Protein AF-A0A6H5K6W5-F1 (afdb_monomer)

Solvent-accessible surface area (backbone atoms only — not comparable to full-atom values): 11072 Å² total; per-residue (Å²): 134,82,78,85,84,71,73,79,64,89,80,67,89,53,62,67,44,85,48,69,40,73,42,79,58,90,39,75,67,52,50,52,50,40,53,73,70,59,48,42,51,68,95,33,73,95,45,59,84,65,38,37,30,38,80,44,93,84,31,59,6,28,40,88,37,62,52,70,52,78,45,82,46,57,36,69,68,55,35,56,74,72,68,54,89,82,88,78,80,87,59,50,65,50,84,68,76,60,91,68,51,100,86,51,78,42,94,65,14,57,38,59,25,51,14,52,48,40,13,28,59,64,40,72,52,55,44,77,75,46,54,87,47,84,60,53,59,73,50,50,7,29,67,61,59,31,50,25,52,53,43,12,49,28,69,60,38,34,64,71,40,52,57,71,36,70,79,61,53,48,62,62,46,49,76,63,42,44,47,92,66,61,78,66,74,108

Radius of gyration: 18.36 Å; Cα contacts (8 Å, |Δi|>4): 276; chains: 1; bounding box: 42×36×53 Å

Structure (mmCIF, N/CA/C/O backbone):
data_AF-A0A6H5K6W5-F1
#
_entry.id   AF-A0A6H5K6W5-F1
#
loop_
_atom_site.group_PDB
_atom_site.id
_atom_site.type_symbol
_atom_site.label_atom_id
_atom_site.label_alt_id
_atom_site.label_comp_id
_atom_site.label_asym_id
_atom_site.label_entity_id
_atom_site.label_seq_id
_atom_site.pdbx_PDB_ins_code
_atom_site.Cartn_x
_atom_site.Cartn_y
_atom_site.Cartn_z
_atom_site.occupancy
_atom_site.B_iso_or_equiv
_atom_site.auth_seq_id
_atom_site.auth_comp_id
_atom_site.auth_asym_id
_atom_site.auth_atom_id
_atom_site.pdbx_PDB_model_num
ATOM 1 N N . MET A 1 1 ? -15.433 6.204 28.223 1.00 28.16 1 MET A N 1
ATOM 2 C CA . MET A 1 1 ? -14.722 7.341 28.848 1.00 28.16 1 MET A CA 1
ATOM 3 C C . MET A 1 1 ? -13.707 7.801 27.811 1.00 28.16 1 MET A C 1
ATOM 5 O O . MET A 1 1 ? -12.618 7.253 27.755 1.00 28.16 1 MET A O 1
ATOM 9 N N . TRP A 1 2 ? -14.147 8.671 26.895 1.00 33.31 2 TRP A N 1
ATOM 10 C CA . TRP A 1 2 ? -13.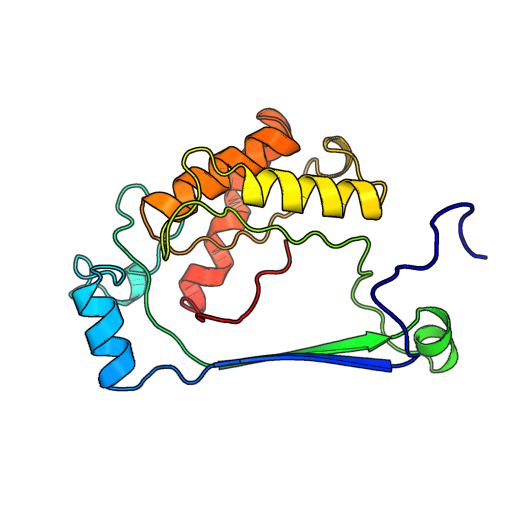335 9.233 25.811 1.00 33.31 2 TRP A CA 1
ATOM 11 C C . TRP A 1 2 ? -12.053 9.852 26.383 1.00 33.31 2 TRP A C 1
ATOM 13 O O . TRP A 1 2 ? -12.122 10.656 27.316 1.00 33.31 2 TRP A O 1
ATOM 23 N N . MET A 1 3 ? -10.888 9.483 25.854 1.00 39.28 3 MET A N 1
ATOM 24 C CA . MET A 1 3 ? -9.632 10.121 26.236 1.00 39.28 3 MET A CA 1
ATOM 25 C C . MET A 1 3 ? -9.558 11.530 25.631 1.00 39.28 3 MET A C 1
ATOM 27 O O . MET A 1 3 ? -9.325 11.717 24.444 1.00 39.28 3 MET A O 1
ATOM 31 N N . ASN A 1 4 ? -9.803 12.514 26.495 1.00 34.62 4 ASN A N 1
ATOM 32 C CA . ASN A 1 4 ? -9.316 13.895 26.488 1.00 34.62 4 ASN A CA 1
ATOM 33 C C . ASN A 1 4 ? -8.518 14.356 25.245 1.00 34.62 4 ASN A C 1
ATOM 35 O O . ASN A 1 4 ? -7.300 14.199 25.193 1.00 34.62 4 ASN A O 1
ATOM 39 N N . GLY A 1 5 ? -9.181 15.083 24.338 1.00 36.03 5 GLY A N 1
ATOM 40 C CA . GLY A 1 5 ? -8.525 16.137 23.550 1.00 36.03 5 GLY A CA 1
ATOM 41 C C . GLY A 1 5 ? -8.253 15.865 22.070 1.00 36.03 5 GLY A C 1
ATOM 42 O O . GLY A 1 5 ? -7.749 16.766 21.402 1.00 36.03 5 GLY A O 1
ATOM 43 N N . VAL A 1 6 ? -8.613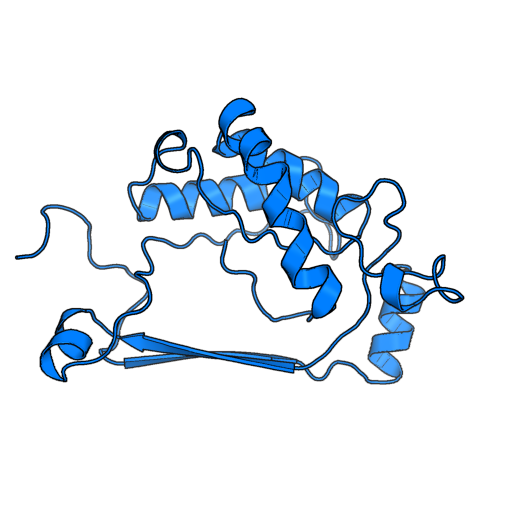 14.699 21.530 1.00 43.72 6 VAL A N 1
ATOM 44 C CA . VAL A 1 6 ? -8.578 14.476 20.075 1.00 43.72 6 VAL A CA 1
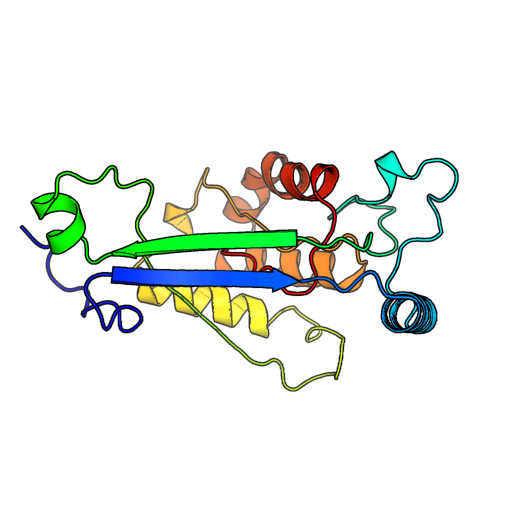ATOM 45 C C . VAL A 1 6 ? -9.906 14.970 19.476 1.00 43.72 6 VAL A C 1
ATOM 47 O O . VAL A 1 6 ? -10.964 14.501 19.903 1.00 43.72 6 VAL A O 1
ATOM 50 N N . PRO A 1 7 ? -9.908 15.960 18.557 1.00 45.41 7 PRO A N 1
ATOM 51 C CA . PRO A 1 7 ? -11.136 16.390 17.889 1.00 45.41 7 PRO A CA 1
ATOM 52 C C . PRO A 1 7 ? -11.772 15.200 17.151 1.00 45.41 7 PRO A C 1
ATOM 54 O O . PRO A 1 7 ? -11.035 14.312 16.719 1.00 45.41 7 PRO A O 1
ATOM 57 N N . PRO A 1 8 ? -13.111 15.163 16.986 1.00 52.84 8 PRO A N 1
ATOM 58 C CA . PRO A 1 8 ? -13.779 14.072 16.281 1.00 52.84 8 PRO A CA 1
ATOM 59 C C . PRO A 1 8 ? -13.088 13.833 14.940 1.00 52.84 8 PRO A C 1
ATOM 61 O O . PRO A 1 8 ? -12.847 14.791 14.199 1.00 52.84 8 PRO A O 1
ATOM 64 N N . CYS A 1 9 ? -12.728 12.575 14.662 1.00 51.44 9 CYS A N 1
ATOM 65 C CA . CYS A 1 9 ? -12.056 12.209 13.423 1.00 51.44 9 CYS A CA 1
ATOM 66 C C . CYS A 1 9 ? -12.917 12.711 12.251 1.00 51.44 9 CYS A C 1
ATOM 68 O O . CYS A 1 9 ? -14.023 12.201 12.058 1.00 51.44 9 CYS A O 1
ATOM 70 N N . PRO A 1 10 ? -12.461 13.708 11.465 1.00 56.91 10 PRO A N 1
ATOM 71 C CA . PRO A 1 10 ? -13.305 14.392 10.479 1.00 56.91 10 PRO A CA 1
ATOM 72 C C . PRO A 1 10 ? -13.723 13.490 9.305 1.00 56.91 10 PRO A C 1
ATOM 74 O O . PRO A 1 10 ? -14.446 13.929 8.417 1.00 56.91 10 PRO A O 1
ATOM 77 N N . ILE A 1 11 ? -13.251 12.242 9.295 1.00 61.41 11 ILE A N 1
ATOM 78 C CA . ILE A 1 11 ? -13.491 11.223 8.274 1.00 61.41 11 ILE A CA 1
ATOM 79 C C . ILE A 1 11 ? -14.849 10.540 8.466 1.00 61.41 11 ILE A C 1
ATOM 81 O O . ILE A 1 11 ? -15.476 10.158 7.482 1.00 61.41 11 ILE A O 1
ATOM 85 N N . ILE A 1 12 ? -15.309 10.366 9.710 1.00 66.38 12 ILE A N 1
ATOM 86 C CA . ILE A 1 12 ? -16.520 9.594 10.009 1.00 66.38 12 ILE A CA 1
ATOM 87 C C . ILE A 1 12 ? -17.668 10.557 10.312 1.00 66.38 12 ILE A C 1
ATOM 89 O O . ILE A 1 12 ? -17.742 11.136 11.391 1.00 66.38 12 ILE A O 1
ATOM 93 N N . GLN A 1 13 ? -18.565 10.732 9.340 1.00 76.62 13 GLN A N 1
ATOM 94 C CA . GLN A 1 13 ? -19.763 11.580 9.463 1.00 76.62 13 GLN A CA 1
ATOM 95 C C . GLN A 1 13 ? -21.065 10.768 9.577 1.00 76.62 13 GLN A C 1
ATOM 97 O O . GLN A 1 13 ? -22.156 11.326 9.483 1.00 76.62 13 GLN A O 1
ATOM 102 N N . ALA A 1 14 ? -20.955 9.452 9.755 1.00 86.75 14 ALA A N 1
ATOM 103 C CA . ALA A 1 14 ? -22.074 8.529 9.902 1.00 86.75 14 ALA A CA 1
ATOM 104 C C . ALA A 1 14 ? -21.705 7.407 10.880 1.00 86.75 14 ALA A C 1
ATOM 106 O O . ALA A 1 14 ? -20.533 7.059 10.999 1.00 86.75 14 ALA A O 1
ATOM 107 N N . ASP A 1 15 ? -22.703 6.809 11.534 1.00 88.38 15 ASP A N 1
ATOM 108 C CA . ASP A 1 15 ? -22.485 5.713 12.491 1.00 88.38 15 ASP A CA 1
ATOM 109 C C . ASP A 1 15 ? -21.920 4.449 11.839 1.00 88.38 15 ASP A C 1
ATOM 111 O O . ASP A 1 15 ? -21.176 3.703 12.471 1.00 88.38 15 ASP A O 1
ATOM 115 N N . VAL A 1 16 ? -22.255 4.227 10.565 1.00 92.44 16 VAL A N 1
ATOM 116 C CA . VAL A 1 16 ? -21.788 3.097 9.760 1.00 92.44 16 VAL A CA 1
ATOM 117 C C . VAL A 1 16 ? -21.465 3.583 8.352 1.00 92.44 16 VAL A C 1
ATOM 119 O O . VAL A 1 16 ? -22.266 4.277 7.723 1.00 92.44 16 VAL A O 1
ATOM 122 N N . MET A 1 17 ? -20.310 3.182 7.829 1.00 91.56 17 MET A N 1
ATOM 123 C CA . MET A 1 17 ? -19.865 3.475 6.470 1.00 91.56 17 MET A CA 1
ATOM 124 C C . MET A 1 17 ? -19.297 2.222 5.807 1.00 91.56 17 MET A C 1
ATOM 126 O O . MET A 1 17 ? -18.578 1.436 6.423 1.00 91.56 17 MET A O 1
ATOM 130 N N . ILE A 1 18 ? -19.586 2.066 4.516 1.00 93.19 18 ILE A N 1
ATOM 131 C CA . ILE A 1 18 ? -18.959 1.056 3.664 1.00 93.19 18 ILE A CA 1
ATOM 132 C C . ILE A 1 18 ? -17.826 1.751 2.910 1.00 93.19 18 ILE A C 1
ATOM 134 O O . ILE A 1 18 ? -18.086 2.621 2.082 1.00 93.19 18 ILE A O 1
ATOM 138 N N . ALA A 1 19 ? -16.581 1.378 3.200 1.00 91.06 19 ALA A N 1
ATOM 139 C CA . ALA A 1 19 ? -15.394 1.963 2.584 1.00 91.06 19 ALA A CA 1
ATOM 140 C C . ALA A 1 19 ? -14.607 0.884 1.841 1.00 91.06 19 ALA A C 1
ATOM 142 O O . ALA A 1 19 ? -14.275 -0.155 2.405 1.00 91.06 19 ALA A O 1
ATOM 143 N N . GLY A 1 20 ? -14.301 1.100 0.567 1.00 90.62 20 GLY A N 1
ATOM 144 C CA . GLY A 1 20 ? -13.602 0.097 -0.220 1.00 90.62 20 GLY A CA 1
ATOM 145 C C . GLY A 1 20 ? -13.378 0.509 -1.662 1.00 90.62 20 GLY A C 1
ATOM 146 O O . GLY A 1 20 ? -13.763 1.595 -2.083 1.00 90.62 20 GLY A O 1
ATOM 147 N N . GLY A 1 21 ? -12.772 -0.400 -2.416 1.00 89.12 21 GLY A N 1
ATOM 148 C CA . GLY A 1 21 ? -12.487 -0.219 -3.831 1.00 89.12 21 GLY A CA 1
ATOM 149 C C . GLY A 1 21 ? -12.489 -1.550 -4.571 1.00 89.12 21 GLY A C 1
ATOM 150 O O . GLY A 1 21 ? -12.246 -2.615 -3.993 1.00 89.12 21 GLY A O 1
ATOM 151 N N . SER A 1 22 ? -12.763 -1.485 -5.868 1.00 91.62 22 SER A N 1
ATOM 152 C CA . SER A 1 22 ? -12.699 -2.618 -6.785 1.00 91.62 22 SER A CA 1
ATOM 153 C C . SER A 1 22 ? -12.016 -2.200 -8.071 1.00 91.62 22 SER A C 1
ATOM 155 O O . SER A 1 22 ? -12.259 -1.103 -8.563 1.00 91.62 22 SER A O 1
ATOM 157 N N . GLU A 1 23 ? -11.222 -3.099 -8.633 1.00 87.56 23 GLU A N 1
ATOM 158 C CA . GLU A 1 23 ? -10.570 -2.908 -9.918 1.00 87.56 23 GLU A CA 1
ATOM 159 C C . GLU A 1 23 ? -10.688 -4.177 -10.766 1.00 87.56 23 GLU A C 1
ATOM 161 O O . GLU A 1 23 ? -10.526 -5.280 -10.244 1.00 87.56 23 GLU A O 1
ATOM 166 N N . ALA A 1 24 ? -10.937 -4.000 -12.064 1.00 90.50 24 ALA A N 1
ATOM 167 C CA . ALA A 1 24 ? -11.046 -5.049 -13.081 1.00 90.50 24 ALA A CA 1
ATOM 168 C C . ALA A 1 24 ? -10.273 -4.629 -14.346 1.00 90.50 24 ALA A C 1
ATOM 170 O O . ALA A 1 24 ? -10.778 -4.640 -15.470 1.00 90.50 24 ALA A O 1
ATOM 171 N N . ALA A 1 25 ? -9.029 -4.191 -14.142 1.00 85.81 25 ALA A N 1
ATOM 172 C CA . ALA A 1 25 ? -8.186 -3.583 -15.169 1.00 85.81 25 ALA A CA 1
ATOM 173 C C . ALA A 1 25 ? -7.546 -4.586 -16.146 1.00 85.81 25 ALA A C 1
ATOM 175 O O . ALA A 1 25 ? -6.783 -4.172 -17.020 1.00 85.81 25 ALA A O 1
ATOM 176 N N . MET A 1 26 ? -7.839 -5.887 -16.039 1.00 89.06 26 MET A N 1
ATOM 177 C CA . MET A 1 26 ? -7.312 -6.937 -16.922 1.00 89.06 26 MET A CA 1
ATOM 178 C C . MET A 1 26 ? -7.992 -6.927 -18.301 1.00 89.06 26 MET A C 1
ATOM 180 O O . MET A 1 26 ? -8.539 -7.923 -18.770 1.00 89.06 26 MET A O 1
ATOM 184 N N . THR A 1 27 ? -7.951 -5.783 -18.982 1.00 94.56 27 THR A N 1
ATOM 185 C CA . THR A 1 27 ? -8.429 -5.629 -20.359 1.00 94.56 27 THR A CA 1
ATOM 186 C C . THR A 1 27 ? -7.246 -5.524 -21.323 1.00 94.56 27 THR A C 1
ATOM 188 O O . THR A 1 27 ? -6.190 -5.008 -20.940 1.00 94.56 27 THR A O 1
ATOM 191 N N . PRO A 1 28 ? -7.397 -5.940 -22.598 1.00 95.38 28 PRO A N 1
ATOM 192 C CA . PRO A 1 28 ? -6.329 -5.803 -23.588 1.00 95.38 28 PRO A CA 1
ATOM 193 C C . PRO A 1 28 ? -5.814 -4.365 -23.729 1.00 95.38 28 PRO A C 1
ATOM 195 O O . PRO A 1 28 ? -4.613 -4.155 -23.878 1.00 95.38 28 PRO A O 1
ATOM 198 N N . LEU A 1 29 ? -6.708 -3.374 -23.636 1.00 95.06 29 LEU A N 1
ATOM 199 C CA . LEU A 1 29 ? -6.356 -1.959 -23.735 1.00 95.06 29 LEU A CA 1
ATOM 200 C C . LEU A 1 29 ? -5.487 -1.505 -22.556 1.00 95.06 29 LEU A C 1
ATOM 202 O O . LEU A 1 29 ? -4.426 -0.920 -22.768 1.00 95.06 29 LEU A O 1
ATOM 206 N N . CYS A 1 30 ? -5.917 -1.788 -21.324 1.00 92.94 30 CYS A N 1
ATOM 207 C CA . CYS A 1 30 ? -5.160 -1.432 -20.126 1.00 92.94 30 CYS A CA 1
ATOM 208 C C . CYS A 1 30 ? -3.798 -2.130 -20.124 1.00 92.94 30 CYS A C 1
ATOM 210 O O . CYS A 1 30 ? -2.771 -1.470 -19.969 1.00 92.94 30 CYS A O 1
ATOM 212 N N . PHE A 1 31 ? -3.775 -3.439 -20.384 1.00 92.62 31 PHE A N 1
ATOM 213 C CA . PHE A 1 31 ? -2.542 -4.219 -20.452 1.00 92.62 31 PHE A CA 1
ATOM 214 C C . PHE A 1 31 ? -1.561 -3.648 -21.487 1.00 92.62 31 PHE A C 1
ATOM 216 O O . PHE A 1 31 ? -0.405 -3.376 -21.159 1.00 92.62 31 PHE A O 1
ATOM 223 N N . ALA A 1 32 ? -2.030 -3.368 -22.709 1.00 94.06 32 ALA A N 1
ATOM 224 C CA . ALA A 1 32 ? -1.212 -2.756 -23.755 1.00 94.06 32 ALA A CA 1
ATOM 225 C C . ALA A 1 32 ? -0.707 -1.354 -23.369 1.00 94.06 32 ALA A C 1
ATOM 227 O O . ALA A 1 32 ? 0.446 -1.014 -23.651 1.00 94.06 32 ALA A O 1
ATOM 228 N N . GLY A 1 33 ? -1.532 -0.552 -22.690 1.00 93.38 33 GLY A N 1
ATOM 229 C CA . GLY A 1 33 ? -1.148 0.764 -22.179 1.00 93.38 33 GLY A CA 1
ATOM 230 C C . GLY A 1 33 ? -0.005 0.682 -21.166 1.00 93.38 33 GLY A C 1
ATOM 231 O O . GLY A 1 33 ? 1.017 1.352 -21.325 1.00 93.38 33 GLY A O 1
ATOM 232 N N . PHE A 1 34 ? -0.119 -0.196 -20.167 1.00 91.62 34 PHE A N 1
ATOM 233 C CA . PHE A 1 34 ? 0.927 -0.382 -19.158 1.00 91.62 34 PHE A CA 1
ATOM 234 C C . PHE A 1 34 ? 2.206 -1.025 -19.724 1.00 91.62 34 PHE A C 1
ATOM 236 O O . PHE A 1 34 ? 3.305 -0.628 -19.323 1.00 91.62 34 PHE A O 1
ATOM 243 N N . CYS A 1 35 ? 2.095 -1.935 -20.703 1.00 91.06 35 CYS A N 1
ATOM 244 C CA . CYS A 1 35 ? 3.237 -2.403 -21.503 1.00 91.06 35 CYS A CA 1
ATOM 245 C C . CYS 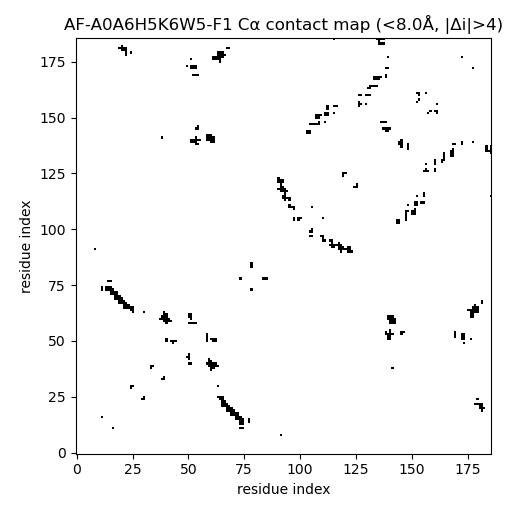A 1 35 ? 3.944 -1.236 -22.205 1.00 91.06 35 CYS A C 1
ATOM 247 O O . CYS A 1 35 ? 5.165 -1.111 -22.125 1.00 91.06 35 CYS A O 1
ATOM 249 N N . SER A 1 36 ? 3.180 -0.372 -22.880 1.00 92.19 36 SER A N 1
ATOM 250 C CA . SER A 1 36 ? 3.715 0.742 -23.674 1.00 92.19 36 SER A CA 1
ATOM 251 C C . SER A 1 36 ? 4.422 1.781 -22.803 1.00 92.19 36 SER A C 1
ATOM 253 O O . SER A 1 36 ? 5.464 2.308 -23.187 1.00 92.19 36 SER A O 1
ATOM 255 N N . MET A 1 37 ? 3.910 2.014 -21.591 1.00 89.00 37 MET A N 1
ATOM 256 C CA . MET A 1 37 ? 4.553 2.857 -20.578 1.00 89.00 37 MET A CA 1
ATOM 257 C C . MET A 1 37 ? 5.765 2.196 -19.904 1.00 89.00 37 MET A C 1
ATOM 259 O O . MET A 1 37 ? 6.442 2.845 -19.110 1.00 89.00 37 MET A O 1
ATOM 263 N N . ARG A 1 38 ? 6.051 0.920 -20.207 1.00 90.38 38 ARG A N 1
ATOM 264 C CA . ARG A 1 38 ? 7.121 0.115 -19.592 1.00 90.38 38 ARG A CA 1
ATOM 265 C C . ARG A 1 38 ? 7.003 0.017 -18.068 1.00 90.38 38 ARG A C 1
ATOM 267 O O . ARG A 1 38 ? 8.006 0.003 -17.361 1.00 90.38 38 ARG A O 1
ATOM 274 N N . ALA A 1 39 ? 5.771 -0.036 -17.567 1.00 90.19 39 ALA A N 1
ATOM 275 C CA . ALA A 1 39 ? 5.502 -0.121 -16.134 1.00 90.19 39 ALA A CA 1
ATOM 276 C C . ALA A 1 39 ? 5.449 -1.575 -15.624 1.00 90.19 39 ALA A C 1
ATOM 278 O O . ALA A 1 39 ? 5.647 -1.819 -14.433 1.00 90.19 39 ALA A O 1
ATOM 279 N N . MET A 1 40 ? 5.205 -2.536 -16.522 1.00 91.88 40 MET A N 1
ATOM 280 C CA . MET A 1 40 ? 5.118 -3.956 -16.181 1.00 91.88 40 MET A CA 1
ATOM 281 C C . MET A 1 40 ? 6.471 -4.657 -16.254 1.00 91.88 40 MET A C 1
ATOM 283 O O . MET A 1 40 ? 7.299 -4.357 -17.115 1.00 91.88 40 MET A O 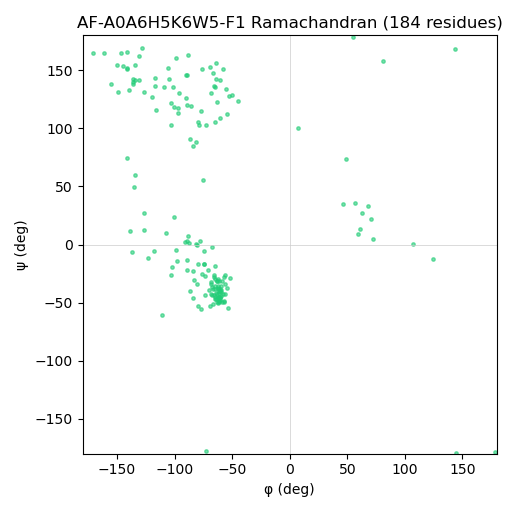1
ATOM 287 N N . VAL A 1 41 ? 6.672 -5.625 -15.364 1.00 93.56 41 VAL A N 1
ATOM 288 C CA . VAL A 1 41 ? 7.868 -6.472 -15.359 1.00 93.56 41 VAL A CA 1
ATOM 289 C C . VAL A 1 41 ? 7.890 -7.399 -16.575 1.00 93.56 41 VAL A C 1
ATOM 291 O O . VAL A 1 41 ? 6.923 -8.100 -16.852 1.00 93.56 41 VAL A O 1
ATOM 294 N N . THR A 1 42 ? 9.018 -7.429 -17.288 1.00 92.69 42 THR A N 1
ATOM 295 C CA . THR A 1 42 ? 9.239 -8.338 -18.432 1.00 92.69 42 THR A CA 1
ATOM 296 C C . THR A 1 42 ? 10.470 -9.226 -18.268 1.00 92.69 42 THR A C 1
ATOM 298 O O . THR A 1 42 ? 10.660 -10.171 -19.025 1.00 92.69 42 THR A O 1
ATOM 301 N N . SER A 1 43 ? 11.330 -8.942 -17.287 1.00 92.75 43 SER A N 1
ATOM 302 C CA . SER A 1 43 ? 12.585 -9.670 -17.058 1.00 92.75 43 SER A CA 1
ATOM 303 C C . SER A 1 43 ? 12.417 -10.987 -16.288 1.00 92.75 43 SER A C 1
ATOM 305 O O . SER A 1 43 ? 13.409 -11.650 -16.016 1.00 92.75 43 SER A O 1
ATOM 307 N N . PHE A 1 44 ? 11.186 -11.349 -15.910 1.00 92.94 44 PHE A N 1
ATOM 308 C CA . PHE A 1 44 ? 10.851 -12.552 -15.133 1.00 92.94 44 PHE A CA 1
ATOM 309 C C . PHE A 1 44 ? 9.778 -13.409 -15.822 1.00 92.94 44 PHE A C 1
ATOM 311 O O . PHE A 1 44 ? 9.038 -14.124 -15.158 1.00 92.94 44 PHE A O 1
ATOM 318 N N . ASN A 1 45 ? 9.675 -13.346 -17.152 1.00 91.12 45 ASN A N 1
ATOM 319 C CA . ASN A 1 45 ? 8.666 -14.112 -17.895 1.00 91.12 45 ASN A CA 1
ATOM 320 C C . ASN A 1 45 ? 8.843 -15.633 -17.754 1.00 91.12 45 ASN A C 1
ATOM 322 O O . ASN A 1 45 ? 7.849 -16.351 -17.741 1.00 91.12 45 ASN A O 1
ATOM 326 N N . ASP A 1 46 ? 10.084 -16.105 -17.601 1.00 94.69 46 ASP A N 1
ATOM 327 C CA . ASP A 1 46 ? 10.393 -17.529 -17.400 1.00 94.69 46 ASP A CA 1
ATOM 328 C C . ASP A 1 46 ? 10.163 -17.992 -15.947 1.00 94.69 46 ASP A C 1
ATOM 330 O O . ASP A 1 46 ? 10.058 -19.184 -15.678 1.00 94.69 46 ASP A O 1
ATOM 334 N N . ASP A 1 47 ? 10.060 -17.049 -15.005 1.00 93.06 47 ASP A N 1
ATOM 335 C CA . ASP A 1 47 ? 9.873 -17.275 -13.567 1.00 93.06 47 ASP A CA 1
ATOM 336 C C . ASP A 1 47 ? 8.763 -16.339 -13.017 1.00 93.06 47 ASP A C 1
ATOM 338 O O . ASP A 1 47 ? 9.017 -15.512 -12.128 1.00 93.06 47 ASP A O 1
ATOM 342 N N . PRO A 1 48 ? 7.515 -16.415 -13.524 1.00 89.94 48 PRO A N 1
ATOM 343 C CA . PRO A 1 48 ? 6.482 -15.409 -13.255 1.00 89.94 48 PRO A CA 1
ATOM 344 C C . PRO A 1 48 ? 6.113 -15.296 -11.767 1.00 89.94 48 PRO A C 1
ATOM 346 O O . PRO A 1 48 ? 5.806 -14.209 -11.281 1.00 89.94 48 PRO A O 1
ATOM 349 N N . GLU A 1 49 ? 6.227 -16.385 -11.002 1.00 89.75 49 GLU A N 1
ATOM 350 C CA . GLU A 1 49 ? 5.990 -16.398 -9.549 1.00 89.75 49 GLU A CA 1
ATOM 351 C C . GLU A 1 49 ? 6.993 -15.540 -8.756 1.00 89.75 49 GLU A C 1
ATOM 353 O O . GLU A 1 49 ? 6.734 -15.166 -7.611 1.00 89.75 49 GLU A O 1
ATOM 358 N N . LYS A 1 50 ? 8.144 -15.203 -9.352 1.00 90.62 50 LYS A N 1
ATOM 359 C CA . LYS A 1 50 ? 9.183 -14.356 -8.744 1.00 90.62 50 LYS A CA 1
ATOM 360 C C . LYS A 1 50 ? 9.106 -12.898 -9.210 1.00 90.62 50 LYS A C 1
ATOM 362 O O . LYS A 1 50 ? 9.874 -12.071 -8.720 1.00 90.62 50 LYS A O 1
ATOM 367 N N . ALA A 1 51 ? 8.210 -12.581 -10.146 1.00 91.25 51 ALA A N 1
ATOM 368 C CA . ALA A 1 51 ? 8.195 -11.306 -10.854 1.00 91.25 51 ALA A CA 1
ATOM 369 C C . ALA A 1 51 ? 7.779 -10.120 -9.962 1.00 91.25 51 ALA A C 1
ATOM 371 O O . ALA A 1 51 ? 8.387 -9.052 -10.032 1.00 91.25 51 ALA A O 1
ATOM 372 N N . SER A 1 52 ? 6.794 -10.312 -9.075 1.00 92.31 52 SER A N 1
ATOM 373 C CA . SER A 1 52 ? 6.411 -9.308 -8.072 1.00 92.31 52 SER A CA 1
ATOM 374 C C . SER A 1 52 ? 7.397 -9.349 -6.907 1.00 92.31 52 SER A C 1
ATOM 376 O O . SER A 1 52 ? 7.353 -10.244 -6.061 1.00 92.31 52 SER A O 1
ATOM 378 N N . ARG A 1 53 ? 8.321 -8.386 -6.855 1.00 91.44 53 ARG A N 1
ATOM 379 C CA . ARG A 1 53 ? 9.400 -8.334 -5.859 1.00 91.44 53 ARG A CA 1
ATOM 380 C C . ARG A 1 53 ? 9.693 -6.909 -5.364 1.00 91.44 53 ARG A C 1
ATOM 382 O O . ARG A 1 53 ? 10.737 -6.337 -5.682 1.00 91.44 53 ARG A O 1
ATOM 389 N N . PRO A 1 54 ? 8.816 -6.339 -4.520 1.00 90.62 54 PRO A N 1
ATOM 390 C CA . PRO A 1 54 ? 9.001 -4.986 -4.011 1.00 90.62 54 PRO A CA 1
ATOM 391 C C . PRO A 1 54 ? 10.296 -4.842 -3.211 1.00 90.62 54 PRO A C 1
ATOM 393 O O . PRO A 1 54 ? 10.677 -5.739 -2.452 1.00 90.62 54 PRO A O 1
ATOM 396 N N . PHE A 1 55 ? 10.962 -3.700 -3.369 1.00 89.25 55 PHE A N 1
ATOM 397 C CA . PHE A 1 55 ? 12.230 -3.326 -2.730 1.00 89.25 55 PHE A CA 1
ATOM 398 C C . PHE A 1 55 ? 13.412 -4.260 -3.025 1.00 89.25 55 PHE A C 1
ATOM 400 O O . PHE A 1 55 ? 14.474 -4.123 -2.415 1.00 89.25 55 PHE A O 1
ATOM 407 N N . ASP A 1 56 ? 13.256 -5.204 -3.950 1.00 91.19 56 ASP A N 1
ATOM 408 C CA . ASP A 1 56 ? 14.331 -6.085 -4.380 1.00 91.19 56 ASP A CA 1
ATOM 409 C C . ASP A 1 56 ? 15.301 -5.349 -5.315 1.00 91.19 56 ASP A C 1
ATOM 411 O O . ASP A 1 56 ? 14.909 -4.411 -6.016 1.00 91.19 56 ASP A O 1
ATOM 415 N N . LYS A 1 57 ? 16.574 -5.755 -5.326 1.00 90.31 57 LYS A N 1
ATOM 416 C CA . LYS A 1 57 ? 17.601 -5.159 -6.186 1.00 90.31 57 LYS A CA 1
ATOM 417 C C . LYS A 1 57 ? 17.234 -5.294 -7.663 1.00 90.31 57 LYS A C 1
ATOM 419 O O . LYS A 1 57 ? 17.434 -4.333 -8.400 1.00 90.31 57 LYS A O 1
ATOM 424 N N . ASP A 1 58 ? 16.662 -6.430 -8.060 1.00 91.88 58 ASP A N 1
ATOM 425 C CA . ASP A 1 58 ? 16.353 -6.711 -9.468 1.00 91.88 58 ASP A CA 1
ATOM 426 C C . ASP A 1 58 ? 14.870 -6.478 -9.804 1.00 91.88 58 ASP A C 1
ATOM 428 O O . ASP A 1 58 ? 14.332 -7.066 -10.739 1.00 91.88 58 ASP A O 1
ATOM 432 N N . ARG A 1 59 ? 14.171 -5.644 -9.024 1.00 93.19 59 ARG A N 1
ATOM 433 C CA . ARG A 1 59 ? 12.794 -5.236 -9.328 1.00 93.19 59 ARG A CA 1
ATOM 434 C C . ARG A 1 59 ? 12.756 -4.422 -10.629 1.00 93.19 59 ARG A C 1
ATOM 436 O O . ARG A 1 59 ? 13.593 -3.539 -10.830 1.00 93.19 59 ARG A O 1
ATOM 443 N N . ALA A 1 60 ? 11.794 -4.703 -11.501 1.00 91.62 60 ALA A N 1
ATOM 444 C CA . ALA A 1 60 ? 11.797 -4.171 -12.867 1.00 91.62 60 ALA A CA 1
ATOM 445 C C . ALA A 1 60 ? 10.420 -3.706 -13.368 1.00 91.62 60 ALA A C 1
ATOM 447 O O . ALA A 1 60 ? 10.263 -3.439 -14.554 1.00 91.62 60 ALA A O 1
ATOM 448 N N . GLY A 1 61 ? 9.427 -3.599 -12.486 1.00 91.62 61 GLY A N 1
ATOM 449 C CA . GLY A 1 61 ? 8.050 -3.289 -12.858 1.00 91.62 61 GLY A CA 1
ATOM 450 C C . GLY A 1 61 ? 7.057 -4.042 -11.985 1.00 91.62 61 GLY A C 1
ATOM 451 O O . GLY A 1 61 ? 7.442 -4.958 -11.256 1.00 91.62 61 GLY A O 1
ATOM 452 N N . PHE A 1 62 ? 5.787 -3.665 -12.067 1.00 92.06 62 PHE A N 1
ATOM 453 C CA . PHE A 1 62 ? 4.731 -4.358 -11.339 1.00 92.06 62 PHE A CA 1
ATOM 454 C C . PHE A 1 62 ? 4.150 -5.526 -12.140 1.00 92.06 62 PHE A C 1
ATOM 456 O O . PHE A 1 62 ? 4.317 -5.617 -13.359 1.00 92.06 62 PHE A O 1
ATOM 463 N N . VAL A 1 63 ? 3.446 -6.417 -11.440 1.00 91.94 63 VAL A N 1
ATOM 464 C CA . VAL A 1 63 ? 2.600 -7.454 -12.044 1.00 91.94 63 VAL A CA 1
ATOM 465 C C . VAL A 1 63 ? 1.152 -7.004 -11.914 1.00 91.94 63 VAL A C 1
ATOM 467 O O . VAL A 1 63 ? 0.692 -6.754 -10.796 1.00 91.94 63 VAL A O 1
ATOM 470 N N . MET A 1 64 ? 0.450 -6.881 -13.040 1.00 91.12 64 MET A N 1
ATOM 471 C CA . MET A 1 64 ? -0.943 -6.439 -13.064 1.00 91.12 64 MET A CA 1
ATOM 472 C C . MET A 1 64 ? -1.855 -7.453 -12.371 1.00 91.12 64 MET A C 1
ATOM 474 O O . MET A 1 64 ? -1.725 -8.662 -12.567 1.00 91.12 64 MET A O 1
ATOM 478 N N . GLY A 1 65 ? -2.777 -6.951 -11.557 1.00 89.56 65 GLY A N 1
ATOM 479 C CA . GLY A 1 65 ? -3.799 -7.742 -10.895 1.00 89.56 65 GLY A CA 1
ATOM 480 C C . GLY A 1 65 ? -5.104 -6.971 -10.743 1.00 89.56 65 GLY A C 1
ATOM 481 O O . GLY A 1 65 ? -5.159 -5.747 -10.864 1.00 89.56 65 GLY A O 1
ATOM 482 N N . GLU A 1 66 ? -6.158 -7.716 -10.443 1.00 91.00 66 GLU A N 1
ATOM 483 C CA . GLU A 1 66 ? -7.514 -7.218 -10.233 1.00 91.00 66 GLU A CA 1
ATOM 484 C C . GLU A 1 66 ? -8.083 -7.728 -8.903 1.00 91.00 66 GLU A C 1
ATOM 486 O O . GLU A 1 66 ? -7.493 -8.577 -8.224 1.00 91.00 66 GLU A O 1
ATOM 491 N N . GLY A 1 67 ? -9.220 -7.174 -8.496 1.00 89.12 67 GLY A N 1
ATOM 492 C CA . GLY A 1 67 ? -9.946 -7.605 -7.310 1.00 89.12 67 GLY A CA 1
ATOM 493 C C . GLY A 1 67 ? -10.618 -6.458 -6.571 1.00 89.12 67 GLY A C 1
ATOM 494 O O . GLY A 1 67 ? -10.519 -5.295 -6.949 1.00 89.12 67 GLY A O 1
ATOM 495 N N . ALA A 1 68 ? -11.280 -6.801 -5.471 1.00 91.75 68 ALA A N 1
ATOM 496 C CA . ALA A 1 68 ? -11.981 -5.852 -4.620 1.00 91.75 68 ALA A CA 1
ATOM 497 C C . ALA A 1 68 ? -11.625 -6.046 -3.143 1.00 91.75 68 ALA A C 1
ATOM 499 O O . ALA A 1 68 ? -11.091 -7.087 -2.740 1.00 91.75 68 ALA A O 1
ATOM 500 N N . GLY A 1 69 ? -11.915 -5.025 -2.347 1.00 91.44 69 GLY A N 1
ATOM 501 C CA . GLY A 1 69 ? -11.821 -5.050 -0.895 1.00 91.44 69 GLY A CA 1
ATOM 502 C C . GLY A 1 69 ? -12.756 -4.011 -0.294 1.00 91.44 69 GLY A C 1
ATOM 503 O O . GLY A 1 69 ? -12.860 -2.900 -0.808 1.00 91.44 69 GLY A O 1
ATOM 504 N N . VAL A 1 70 ? -13.442 -4.392 0.781 1.00 93.06 70 VAL A N 1
ATOM 505 C CA . VAL A 1 70 ? -14.389 -3.536 1.496 1.00 93.06 70 VAL A CA 1
ATOM 506 C C . VAL A 1 70 ? -14.167 -3.701 2.993 1.00 93.06 70 VAL A C 1
ATOM 508 O O . VAL A 1 70 ? -13.979 -4.816 3.481 1.00 93.06 70 VAL A O 1
ATOM 511 N N . LEU A 1 71 ? -14.198 -2.582 3.704 1.00 91.31 71 LEU A N 1
ATOM 512 C CA . LEU A 1 71 ? -14.204 -2.468 5.150 1.00 91.31 71 LEU A CA 1
ATOM 513 C C . LEU A 1 71 ? -15.514 -1.811 5.583 1.00 91.31 71 LEU A C 1
ATOM 515 O O . LEU A 1 71 ? -16.030 -0.910 4.918 1.00 91.31 71 LEU A O 1
ATOM 519 N N . ILE A 1 72 ? -16.035 -2.266 6.717 1.00 93.00 72 ILE A N 1
ATOM 520 C CA . ILE A 1 72 ? -17.118 -1.585 7.418 1.00 93.00 72 ILE A CA 1
ATOM 521 C C . ILE A 1 72 ? -16.464 -0.742 8.502 1.00 93.00 72 ILE A C 1
ATOM 523 O O . ILE A 1 72 ? -15.777 -1.277 9.372 1.00 93.00 72 ILE A O 1
ATOM 527 N N . LEU A 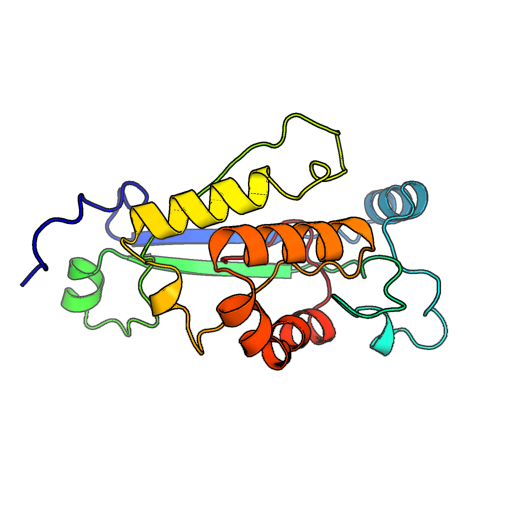1 73 ? -16.635 0.570 8.396 1.00 92.19 73 LEU A N 1
ATOM 528 C CA . LEU A 1 73 ? -16.183 1.525 9.395 1.00 92.19 73 LEU A CA 1
ATOM 529 C C . LEU A 1 73 ? -17.387 1.938 10.225 1.00 92.19 73 LEU A C 1
ATOM 531 O O . LEU A 1 73 ? -18.455 2.207 9.677 1.00 92.19 73 LEU A O 1
ATOM 535 N N . GLU A 1 74 ? -17.211 1.993 11.534 1.00 91.62 74 GLU A N 1
ATOM 536 C CA . GLU A 1 74 ? -18.262 2.391 12.460 1.00 91.62 74 GLU A CA 1
ATOM 537 C C . GLU A 1 74 ? -17.707 3.371 13.477 1.00 91.62 74 GLU A C 1
ATOM 539 O O . GLU A 1 74 ? -16.509 3.359 13.777 1.00 91.62 74 GLU A O 1
ATOM 544 N N . THR A 1 75 ? -18.588 4.200 14.030 1.00 92.12 75 THR A N 1
ATOM 545 C CA . THR A 1 75 ? -18.257 4.923 15.255 1.00 92.12 75 THR A CA 1
ATOM 546 C C . THR A 1 75 ? -18.051 3.911 16.384 1.00 92.12 75 THR A C 1
ATOM 548 O O . THR A 1 75 ? -18.747 2.895 16.467 1.00 92.12 75 THR A O 1
ATOM 551 N N . GLU A 1 76 ? -17.079 4.171 17.263 1.00 90.38 76 GLU A N 1
ATOM 552 C CA . GLU A 1 76 ? -16.765 3.269 18.380 1.00 90.38 76 GLU A CA 1
ATOM 553 C C . GLU A 1 76 ? -18.007 3.017 19.248 1.00 90.38 76 GLU A C 1
ATOM 555 O O . GLU A 1 76 ? -18.312 1.879 19.596 1.00 90.38 76 GLU A O 1
ATOM 560 N N . GLU A 1 77 ? -18.773 4.072 19.531 1.00 92.00 77 GLU A N 1
ATOM 561 C CA . GLU A 1 77 ? -19.993 4.004 20.338 1.00 92.00 77 GLU A CA 1
ATOM 562 C C . GLU A 1 77 ? -21.047 3.081 19.720 1.00 92.00 77 GLU A C 1
ATOM 564 O O . GLU A 1 77 ? -21.598 2.226 20.417 1.00 92.00 77 GLU A O 1
ATOM 569 N N . HIS A 1 78 ? -21.287 3.198 18.410 1.00 93.50 78 HIS A N 1
ATOM 570 C CA . HIS A 1 78 ? -22.224 2.333 17.697 1.00 93.50 78 HIS A CA 1
ATOM 571 C C . HIS A 1 78 ? -21.747 0.874 17.690 1.00 93.50 78 HIS A C 1
ATOM 573 O O . HIS A 1 78 ? -22.514 -0.038 18.021 1.00 93.50 78 HIS A O 1
ATOM 579 N N . ALA A 1 79 ? -20.467 0.649 17.376 1.00 93.50 79 ALA A N 1
ATOM 580 C CA . ALA A 1 79 ? -19.866 -0.680 17.345 1.00 93.50 79 ALA A CA 1
ATOM 581 C C . ALA A 1 79 ? -19.955 -1.376 18.715 1.00 93.50 79 ALA A C 1
ATOM 583 O O . ALA A 1 79 ? -20.354 -2.542 18.796 1.00 93.50 79 ALA A O 1
ATOM 584 N N . LEU A 1 80 ? -19.649 -0.656 19.799 1.00 94.50 80 LEU A N 1
ATOM 585 C CA . LEU A 1 80 ? -19.751 -1.163 21.168 1.00 94.50 80 LEU A CA 1
ATOM 586 C C . LEU A 1 80 ? -21.203 -1.445 21.569 1.00 94.50 80 LEU A C 1
ATOM 588 O O . LEU A 1 80 ? -21.475 -2.503 22.137 1.00 94.50 80 LEU A O 1
ATOM 592 N N . ALA A 1 81 ? -22.143 -0.552 21.240 1.00 96.44 81 ALA A N 1
ATOM 593 C CA . ALA A 1 81 ? -23.556 -0.710 21.590 1.00 96.44 81 ALA A CA 1
ATOM 594 C C . ALA A 1 81 ? -24.172 -1.991 21.007 1.00 96.44 81 ALA A C 1
ATOM 596 O O . ALA A 1 81 ? -24.983 -2.645 21.665 1.00 96.44 81 ALA A O 1
ATOM 597 N N . ARG A 1 82 ? -23.761 -2.387 19.796 1.00 96.38 82 ARG A N 1
ATOM 598 C CA . ARG A 1 82 ? -24.220 -3.629 19.154 1.00 96.38 82 ARG A CA 1
ATOM 599 C C . ARG A 1 82 ? -23.341 -4.855 19.438 1.00 96.38 82 ARG A C 1
ATOM 601 O O . ARG A 1 82 ? -23.606 -5.919 18.880 1.00 96.38 82 ARG A O 1
ATOM 608 N N . GLY A 1 83 ? -22.288 -4.721 20.250 1.00 95.44 83 GLY A N 1
ATOM 609 C CA . GLY A 1 83 ? -21.361 -5.811 20.580 1.00 95.44 83 GLY A CA 1
ATOM 610 C C . GLY A 1 83 ? -20.498 -6.285 19.404 1.00 95.44 83 GLY A C 1
ATOM 611 O O . GLY A 1 83 ? -20.205 -7.475 19.290 1.00 95.44 83 GLY A O 1
ATOM 612 N N . ALA A 1 84 ? -20.123 -5.381 18.496 1.00 95.44 84 ALA A N 1
ATOM 613 C CA . ALA A 1 84 ? -19.270 -5.695 17.356 1.00 95.44 84 ALA A CA 1
ATOM 614 C C . ALA A 1 84 ? -17.846 -6.081 17.786 1.00 95.44 84 ALA A C 1
ATOM 616 O O . ALA A 1 84 ? -17.290 -5.527 18.733 1.00 95.44 84 ALA A O 1
ATOM 617 N N . THR A 1 85 ? -17.205 -6.979 17.036 1.00 95.81 85 THR A N 1
ATOM 618 C CA . THR A 1 85 ? -15.759 -7.197 17.161 1.00 95.81 85 THR A CA 1
ATOM 619 C C . THR A 1 85 ? -15.006 -6.068 16.461 1.00 95.81 85 THR A C 1
ATOM 621 O O . THR A 1 85 ? -15.079 -5.940 15.240 1.00 95.81 85 THR A O 1
ATOM 624 N N . ILE A 1 86 ? -14.265 -5.271 17.230 1.00 93.94 86 ILE A N 1
ATOM 625 C CA . ILE A 1 86 ? -13.423 -4.187 16.714 1.00 93.94 86 ILE A CA 1
ATOM 626 C C . ILE A 1 86 ? -12.033 -4.755 16.398 1.00 93.94 86 ILE A C 1
ATOM 628 O O . ILE A 1 86 ? -11.362 -5.286 17.280 1.00 93.94 86 ILE A O 1
ATOM 632 N N . TYR A 1 87 ? -11.607 -4.667 15.134 1.00 94.19 87 TYR A N 1
ATOM 633 C CA . TYR A 1 87 ? -10.300 -5.176 14.689 1.00 94.19 87 TYR A CA 1
ATOM 634 C C . TYR A 1 87 ? -9.171 -4.158 14.859 1.00 94.19 87 TYR A C 1
ATOM 636 O O . TYR A 1 87 ? -8.050 -4.528 15.204 1.00 94.19 87 TYR A O 1
ATOM 644 N N . CYS A 1 88 ? -9.456 -2.891 14.568 1.00 91.25 88 CYS A N 1
ATOM 645 C CA . CYS A 1 88 ? -8.519 -1.782 14.672 1.00 91.25 88 CYS A CA 1
ATOM 646 C C . CYS A 1 88 ? -9.273 -0.451 14.704 1.00 91.25 88 CYS A C 1
ATOM 648 O O . CYS A 1 88 ? -10.436 -0.374 14.307 1.00 91.25 88 CYS A O 1
ATOM 650 N N . GLU A 1 89 ? -8.569 0.595 15.114 1.00 90.12 89 GLU A N 1
ATOM 651 C CA . GLU A 1 89 ? -9.017 1.982 15.055 1.00 90.12 89 GLU A CA 1
ATOM 652 C C . GLU A 1 89 ? -8.309 2.712 13.906 1.00 90.12 89 GLU A C 1
ATOM 654 O O . GLU A 1 89 ? -7.119 2.496 13.659 1.00 90.12 89 GLU A O 1
ATOM 659 N N . VAL A 1 90 ? -9.025 3.597 13.211 1.00 90.06 90 VAL A N 1
ATOM 660 C CA . VAL A 1 90 ? -8.422 4.520 12.240 1.00 90.06 90 VAL A CA 1
ATOM 661 C C . VAL A 1 90 ? -7.965 5.774 12.984 1.00 90.06 90 VAL A C 1
ATOM 663 O O . VAL A 1 90 ? -8.727 6.726 13.129 1.00 90.06 90 VAL A O 1
ATOM 666 N N . ALA A 1 91 ? -6.714 5.768 13.449 1.00 90.06 91 ALA A N 1
ATOM 667 C CA . ALA A 1 91 ? -6.159 6.865 14.244 1.00 90.06 91 ALA A CA 1
ATOM 668 C C . ALA A 1 91 ? -5.966 8.164 13.437 1.00 90.06 91 ALA A C 1
ATOM 670 O O . ALA A 1 91 ? -6.105 9.259 13.972 1.00 90.06 91 ALA A O 1
ATOM 671 N N . GLY A 1 92 ? -5.655 8.078 12.141 1.00 88.56 92 GLY A N 1
ATOM 672 C CA . GLY A 1 92 ? -5.457 9.264 11.312 1.00 88.56 92 GLY A CA 1
ATOM 673 C C . GLY A 1 92 ? -5.331 8.964 9.824 1.00 88.56 92 GLY A C 1
ATOM 674 O O . GLY A 1 92 ? -5.104 7.829 9.415 1.00 88.56 92 GLY A O 1
ATOM 675 N N . TYR A 1 93 ? -5.462 10.010 9.009 1.00 90.06 93 TYR A N 1
ATOM 676 C CA . TYR A 1 93 ? -5.379 9.948 7.550 1.00 90.06 93 TYR A CA 1
ATOM 677 C C . TYR A 1 93 ? -4.640 11.163 6.994 1.00 90.06 93 TYR A C 1
ATOM 679 O O . TYR A 1 93 ? -4.682 12.256 7.561 1.00 90.06 93 TYR A O 1
ATOM 687 N N . GLY A 1 94 ? -3.979 10.975 5.857 1.00 90.19 94 GLY A N 1
ATOM 688 C CA . GLY A 1 94 ? -3.303 12.042 5.141 1.00 90.19 94 GLY A CA 1
ATOM 689 C C . GLY A 1 94 ? -3.305 11.769 3.646 1.00 90.19 94 GLY A C 1
ATOM 690 O O . GLY A 1 94 ? -2.931 10.686 3.209 1.00 90.19 94 GLY A O 1
ATOM 691 N N . ALA A 1 95 ? -3.685 12.778 2.868 1.00 91.06 95 ALA A N 1
ATOM 692 C CA . ALA A 1 95 ? -3.644 12.746 1.414 1.00 91.06 95 ALA A CA 1
ATOM 693 C C . ALA A 1 95 ? -2.968 14.002 0.879 1.00 91.06 95 ALA A C 1
ATOM 695 O O . ALA A 1 95 ? -3.137 15.103 1.409 1.00 91.06 95 ALA A O 1
ATOM 696 N N . THR A 1 96 ? -2.184 13.831 -0.177 1.00 91.31 96 THR A N 1
ATOM 697 C CA . THR A 1 96 ? -1.424 14.905 -0.814 1.00 91.31 96 THR A CA 1
ATOM 698 C C . THR A 1 96 ? -1.432 14.724 -2.329 1.00 91.31 96 THR A C 1
ATOM 700 O O . THR A 1 96 ? -1.795 13.671 -2.845 1.00 91.31 96 THR A O 1
ATOM 703 N N . CYS A 1 97 ? -1.037 15.772 -3.049 1.00 87.44 97 CYS A N 1
ATOM 704 C CA . CYS A 1 97 ? -0.789 15.730 -4.483 1.00 87.44 97 CYS A CA 1
ATOM 705 C C . CYS A 1 97 ? 0.616 16.277 -4.743 1.00 87.44 97 CYS A C 1
ATOM 707 O O . CYS A 1 97 ? 0.976 17.334 -4.215 1.00 87.44 97 CYS A O 1
ATOM 709 N N . ASP A 1 98 ? 1.397 15.549 -5.540 1.00 84.69 98 ASP A N 1
ATOM 710 C CA . ASP A 1 98 ? 2.774 15.918 -5.878 1.00 84.69 98 ASP A CA 1
ATOM 711 C C . ASP A 1 98 ? 2.851 17.087 -6.871 1.00 84.69 98 ASP A C 1
ATOM 713 O O . ASP A 1 98 ? 3.846 17.807 -6.876 1.00 84.69 98 ASP A O 1
ATOM 717 N N . ALA A 1 99 ? 1.826 17.273 -7.717 1.00 84.31 99 ALA A N 1
ATOM 718 C CA . ALA A 1 99 ? 1.795 18.263 -8.803 1.00 84.31 99 ALA A CA 1
ATOM 719 C C . ALA A 1 99 ? 3.083 18.286 -9.666 1.00 84.31 99 ALA A C 1
ATOM 721 O O . ALA A 1 99 ? 3.517 19.344 -10.118 1.00 84.31 99 ALA A O 1
ATOM 722 N N . HIS A 1 100 ? 3.709 17.119 -9.870 1.00 80.31 100 HIS A N 1
ATOM 723 C CA . HIS A 1 100 ? 5.044 17.010 -10.466 1.00 80.31 100 HIS A CA 1
ATOM 724 C C . HIS A 1 100 ? 5.047 16.384 -11.867 1.00 80.31 100 HIS A C 1
ATOM 726 O O . HIS A 1 100 ? 5.472 17.015 -12.831 1.00 80.31 100 HIS A O 1
ATOM 732 N N . HIS A 1 101 ? 4.590 15.138 -11.990 1.00 82.69 101 HIS A N 1
ATOM 733 C CA . HIS A 1 101 ? 4.565 14.398 -13.247 1.00 82.69 101 HIS A CA 1
ATOM 734 C C . HIS A 1 101 ? 3.281 13.574 -13.327 1.00 82.69 101 HIS A C 1
ATOM 736 O O . HIS A 1 101 ? 2.739 13.168 -12.302 1.00 82.69 101 HIS A O 1
ATOM 742 N N . ILE A 1 102 ? 2.799 13.310 -14.543 1.00 77.12 102 ILE A N 1
ATOM 743 C CA . ILE A 1 102 ? 1.512 12.636 -14.771 1.00 77.12 102 ILE A CA 1
ATOM 744 C C . ILE A 1 102 ? 1.454 11.215 -14.183 1.00 77.12 102 ILE A C 1
ATOM 746 O O . ILE A 1 102 ? 0.395 10.767 -13.764 1.00 77.12 102 ILE A O 1
ATOM 750 N N . THR A 1 103 ? 2.587 10.511 -14.139 1.00 76.31 103 THR A N 1
ATOM 751 C CA . THR A 1 103 ? 2.668 9.106 -13.685 1.00 76.31 103 THR A CA 1
ATOM 752 C C . THR A 1 103 ? 3.847 8.803 -12.765 1.00 76.31 103 THR A C 1
ATOM 754 O O . THR A 1 103 ? 3.953 7.688 -12.261 1.00 76.31 103 THR A O 1
ATOM 757 N N . ALA A 1 104 ? 4.761 9.757 -12.561 1.00 79.56 104 ALA A N 1
ATOM 758 C CA . ALA A 1 104 ? 5.962 9.530 -11.764 1.00 79.56 104 ALA A CA 1
ATOM 759 C C . ALA A 1 104 ? 5.843 10.294 -10.440 1.00 79.56 104 ALA A C 1
ATOM 761 O O . ALA A 1 104 ? 5.447 11.463 -10.463 1.00 79.56 104 ALA A O 1
ATOM 762 N N . PRO A 1 105 ? 6.192 9.670 -9.305 1.00 80.12 105 PRO A N 1
ATOM 763 C CA . PRO A 1 105 ? 6.196 10.360 -8.020 1.00 80.12 105 PRO A CA 1
ATOM 764 C C . PRO A 1 105 ? 7.235 11.487 -8.009 1.00 80.12 105 PRO A C 1
ATOM 766 O O . PRO A 1 105 ? 8.228 11.440 -8.745 1.00 80.12 105 PRO A O 1
ATOM 769 N N . ALA A 1 106 ? 7.031 12.479 -7.140 1.00 85.31 106 ALA A N 1
ATOM 770 C CA . ALA A 1 106 ? 7.996 13.554 -6.945 1.00 85.31 106 ALA A CA 1
ATOM 771 C C . ALA A 1 106 ? 9.398 13.000 -6.583 1.00 85.31 106 ALA A C 1
ATOM 773 O O . ALA A 1 106 ? 9.516 12.119 -5.716 1.00 85.31 106 ALA A O 1
ATOM 774 N N . PRO A 1 107 ? 10.476 13.507 -7.213 1.00 82.62 107 PRO A N 1
ATOM 775 C CA . PRO A 1 107 ? 11.837 13.115 -6.893 1.00 82.62 107 PRO A CA 1
ATOM 776 C C . PRO A 1 107 ? 12.175 13.559 -5.474 1.00 82.62 107 PRO A C 1
ATOM 778 O O . PRO A 1 107 ? 12.417 14.737 -5.271 1.00 82.62 107 PRO A O 1
ATOM 781 N N . ASP A 1 108 ? 12.218 12.598 -4.545 1.00 85.50 108 ASP A N 1
ATOM 782 C CA . ASP A 1 108 ? 12.464 12.717 -3.087 1.00 85.50 108 ASP A CA 1
ATOM 783 C C . ASP A 1 108 ? 11.344 12.105 -2.223 1.00 85.50 108 ASP A C 1
ATOM 785 O O . ASP A 1 108 ? 11.557 11.877 -1.030 1.00 85.50 108 ASP A O 1
ATOM 789 N N . GLY A 1 109 ? 10.188 11.778 -2.813 1.00 86.62 109 GLY A N 1
ATOM 790 C CA . GLY A 1 109 ? 9.046 11.203 -2.096 1.00 86.62 109 GLY A CA 1
ATOM 791 C C . GLY A 1 109 ? 8.341 12.185 -1.152 1.00 86.62 109 GLY A C 1
ATOM 792 O O . GLY A 1 109 ? 7.686 11.754 -0.201 1.00 86.62 109 GLY A O 1
ATOM 793 N N . ASN A 1 110 ? 8.474 13.498 -1.366 1.00 90.75 110 ASN A N 1
ATOM 794 C CA . ASN A 1 110 ? 7.942 14.516 -0.459 1.00 90.75 110 ASN A CA 1
ATOM 795 C C . ASN A 1 110 ? 6.415 14.464 -0.286 1.00 90.75 110 ASN A C 1
ATOM 797 O O . ASN A 1 110 ? 5.940 14.663 0.832 1.00 90.75 110 ASN A O 1
ATOM 801 N N . GLY A 1 111 ? 5.630 14.180 -1.333 1.00 91.06 111 GLY A N 1
ATOM 802 C CA . GLY A 1 111 ? 4.174 14.058 -1.186 1.00 91.06 111 GLY A CA 1
ATOM 803 C C . GLY A 1 111 ? 3.781 12.950 -0.227 1.00 91.06 111 GLY A C 1
ATOM 804 O O . GLY A 1 111 ? 3.012 13.201 0.704 1.00 91.06 111 GLY A O 1
ATOM 805 N N . LEU A 1 112 ? 4.374 11.764 -0.380 1.00 91.69 112 LEU A N 1
ATOM 806 C CA . LEU A 1 112 ? 4.137 10.652 0.536 1.00 91.69 112 LEU A CA 1
ATOM 807 C C . LEU A 1 112 ? 4.634 10.973 1.952 1.00 91.69 112 LEU A C 1
ATOM 809 O O . LEU A 1 112 ? 3.925 10.715 2.917 1.00 91.69 112 LEU A O 1
ATOM 813 N N . ALA A 1 113 ? 5.804 11.604 2.099 1.00 93.44 113 ALA A N 1
ATOM 814 C CA . ALA A 1 113 ? 6.308 12.008 3.414 1.00 93.44 113 ALA A CA 1
ATOM 815 C C . ALA A 1 113 ? 5.346 12.980 4.122 1.00 93.44 113 ALA A C 1
ATOM 817 O O . ALA A 1 113 ? 5.087 12.854 5.317 1.00 93.44 113 ALA A O 1
ATOM 818 N N . ARG A 1 114 ? 4.772 13.931 3.378 1.00 94.12 114 ARG A N 1
ATOM 819 C CA . ARG A 1 114 ? 3.756 14.857 3.892 1.00 94.12 114 ARG A CA 1
ATOM 820 C C . ARG A 1 114 ? 2.452 14.144 4.246 1.00 94.12 114 ARG A C 1
ATOM 822 O O . ARG A 1 114 ? 1.850 14.502 5.252 1.00 94.12 114 ARG A O 1
ATOM 829 N N . ALA A 1 115 ? 2.031 13.158 3.453 1.00 94.31 115 ALA A N 1
ATOM 830 C CA . ALA A 1 115 ? 0.837 12.362 3.728 1.00 94.31 115 ALA A CA 1
ATOM 831 C C . ALA A 1 115 ? 0.991 11.559 5.029 1.00 94.31 115 ALA A C 1
ATOM 833 O O . ALA A 1 115 ? 0.152 11.685 5.917 1.00 94.31 115 ALA A O 1
ATOM 834 N N . ILE A 1 116 ? 2.108 10.839 5.190 1.00 93.25 116 ILE A N 1
ATOM 835 C CA . ILE A 1 116 ? 2.426 10.091 6.419 1.00 93.25 116 ILE A CA 1
ATOM 836 C C . ILE A 1 116 ? 2.538 11.048 7.616 1.00 93.25 116 ILE A C 1
ATOM 838 O O . ILE A 1 116 ? 1.975 10.799 8.676 1.00 93.25 116 ILE A O 1
ATOM 842 N N . GLY A 1 117 ? 3.226 12.183 7.462 1.00 93.94 117 GLY A N 1
ATOM 843 C CA . GLY A 1 117 ? 3.334 13.169 8.539 1.00 93.94 117 GLY A CA 1
ATOM 844 C C . GLY A 1 117 ? 1.978 13.754 8.954 1.00 93.94 117 GLY A C 1
ATOM 845 O O . GLY A 1 117 ? 1.743 13.983 10.139 1.00 93.94 117 GLY A O 1
ATOM 846 N N . ALA A 1 118 ? 1.070 13.977 7.999 1.00 92.81 118 ALA A N 1
ATOM 847 C CA . ALA A 1 118 ? -0.282 14.454 8.276 1.00 92.81 118 ALA A CA 1
ATOM 848 C C . ALA A 1 118 ? -1.134 13.399 8.999 1.00 92.81 118 ALA A C 1
ATOM 850 O O . ALA A 1 118 ? -1.803 13.756 9.969 1.00 92.81 118 ALA A O 1
ATOM 851 N N . SER A 1 119 ? -1.070 12.125 8.588 1.00 92.69 119 SER A N 1
ATOM 852 C CA . SER A 1 119 ? -1.805 11.044 9.260 1.00 92.69 119 SER A CA 1
ATOM 853 C C . SER A 1 119 ? -1.312 10.830 10.690 1.00 92.69 119 SER A C 1
ATOM 855 O O . SER A 1 119 ? -2.122 10.788 11.613 1.00 92.69 119 SER A O 1
ATOM 857 N N . MET A 1 120 ? 0.008 10.805 10.896 1.00 92.62 120 MET A N 1
ATOM 858 C CA . MET A 1 120 ? 0.617 10.696 12.223 1.00 92.62 120 MET A CA 1
ATOM 859 C C . MET A 1 120 ? 0.231 11.870 13.124 1.00 92.62 120 MET A C 1
ATOM 861 O O . MET A 1 120 ? -0.177 11.667 14.264 1.00 92.62 120 MET A O 1
ATOM 865 N N . LYS A 1 121 ? 0.283 13.103 12.600 1.00 93.06 121 LYS A N 1
ATOM 866 C CA . LYS A 1 121 ? -0.143 14.294 13.343 1.00 93.06 121 LYS A CA 1
ATOM 867 C C . LYS A 1 121 ? -1.622 14.230 13.728 1.00 93.06 121 LYS A C 1
ATOM 869 O O . LYS A 1 121 ? -1.961 14.618 14.841 1.00 93.06 121 LYS A O 1
ATOM 874 N N . MET A 1 122 ? -2.491 13.777 12.821 1.00 89.19 122 MET A N 1
ATOM 875 C CA . MET A 1 122 ? -3.923 13.622 13.093 1.00 89.19 122 MET A CA 1
ATOM 876 C C . MET A 1 122 ? -4.177 12.584 14.192 1.00 89.19 122 MET A C 1
ATOM 878 O O . MET A 1 122 ? -4.972 12.854 15.084 1.00 89.19 122 MET A O 1
ATOM 882 N N . GLY A 1 123 ? -3.461 11.458 14.162 1.00 88.81 123 GLY A N 1
ATOM 883 C CA . GLY A 1 123 ? -3.568 10.408 15.179 1.00 88.81 123 GLY A CA 1
ATOM 884 C C . GLY A 1 123 ? -2.789 10.660 16.466 1.00 88.81 123 GLY A C 1
ATOM 885 O O . GLY A 1 123 ? -2.814 9.815 17.353 1.00 88.81 123 GLY A O 1
ATOM 886 N N . GLY A 1 124 ? -2.073 11.784 16.583 1.00 92.31 124 GLY A N 1
ATOM 887 C CA . GLY A 1 124 ? -1.221 12.058 17.742 1.00 92.31 124 GLY A CA 1
ATOM 888 C C . GLY A 1 124 ? -0.071 11.057 17.915 1.00 92.31 124 GLY A C 1
ATOM 889 O O . GLY A 1 124 ? 0.372 10.836 19.036 1.00 92.31 124 GLY A O 1
ATOM 890 N N . ILE A 1 125 ? 0.396 10.450 16.820 1.00 90.31 125 ILE A N 1
ATOM 891 C CA . ILE A 1 125 ? 1.437 9.416 16.803 1.00 90.31 125 ILE A CA 1
ATOM 892 C C . ILE A 1 125 ? 2.787 10.068 16.503 1.00 90.31 125 ILE A C 1
ATOM 894 O O . ILE A 1 125 ? 2.938 10.795 15.519 1.00 90.31 125 ILE A O 1
ATOM 898 N N . GLU A 1 126 ? 3.801 9.770 17.309 1.00 91.81 126 GLU A N 1
ATOM 899 C CA . GLU A 1 126 ? 5.179 10.176 17.058 1.00 91.81 126 GLU A CA 1
ATOM 900 C C . GLU A 1 126 ? 5.996 9.035 16.434 1.00 91.81 126 GLU A C 1
ATOM 902 O O . GLU A 1 126 ? 5.678 7.853 16.544 1.00 91.81 126 GLU A O 1
ATOM 907 N N . ALA A 1 127 ? 7.118 9.370 15.790 1.00 90.44 127 ALA A N 1
ATOM 908 C CA . ALA A 1 127 ? 7.991 8.375 15.157 1.00 90.44 127 ALA A CA 1
ATOM 909 C C . ALA A 1 127 ? 8.473 7.279 16.128 1.00 90.44 127 ALA A C 1
ATOM 911 O O . ALA A 1 127 ? 8.630 6.124 15.733 1.00 90.44 127 ALA A O 1
ATOM 912 N N . LYS A 1 128 ? 8.683 7.631 17.402 1.00 89.75 128 LYS A N 1
ATOM 913 C CA . LYS A 1 128 ? 9.098 6.693 18.454 1.00 89.75 128 LYS A CA 1
ATOM 914 C C . LYS A 1 128 ? 8.032 5.633 18.762 1.00 89.75 128 LYS A C 1
ATOM 916 O O . LYS A 1 128 ? 8.391 4.525 19.146 1.00 89.75 128 LYS A O 1
ATOM 921 N N . ASP A 1 129 ? 6.756 5.951 18.550 1.00 87.88 129 ASP A N 1
ATOM 922 C CA . ASP A 1 129 ? 5.639 5.041 18.823 1.00 87.88 129 ASP A CA 1
ATOM 923 C C . ASP A 1 129 ? 5.548 3.936 17.756 1.00 87.88 129 ASP A C 1
ATOM 925 O O . ASP A 1 129 ? 4.953 2.887 17.982 1.00 87.88 129 ASP A O 1
ATOM 929 N N . MET A 1 130 ? 6.214 4.131 16.610 1.00 86.25 130 MET A N 1
ATOM 930 C CA . MET A 1 130 ? 6.302 3.160 15.514 1.00 86.25 130 MET A CA 1
ATOM 931 C C . MET A 1 130 ? 7.492 2.194 15.641 1.00 86.25 130 MET A C 1
ATOM 933 O O . MET A 1 130 ? 7.723 1.371 14.749 1.00 86.25 130 MET A O 1
ATOM 937 N N . VAL A 1 131 ? 8.275 2.267 16.723 1.00 83.56 131 VAL A N 1
ATOM 938 C CA . VAL A 1 131 ? 9.391 1.340 16.969 1.00 83.56 131 VAL A CA 1
ATOM 939 C C . VAL A 1 131 ? 8.859 -0.085 17.131 1.00 83.56 131 VAL A C 1
ATOM 941 O O . VAL A 1 131 ? 8.024 -0.360 17.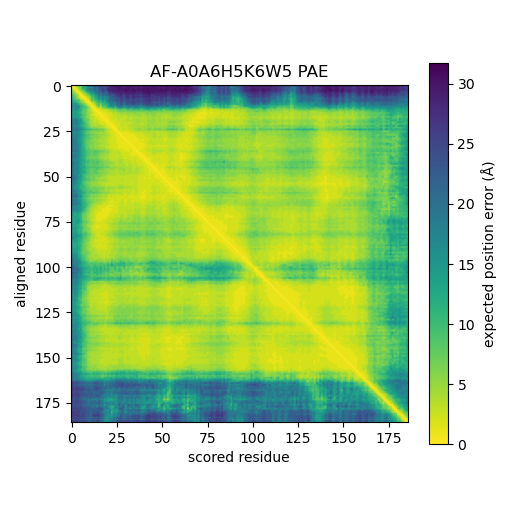985 1.00 83.56 131 VAL A O 1
ATOM 944 N N . GLY A 1 132 ? 9.347 -1.010 16.299 1.00 77.50 132 GLY A N 1
ATOM 945 C CA . GLY A 1 132 ? 8.845 -2.390 16.258 1.00 77.50 132 GLY A CA 1
ATOM 946 C C . GLY A 1 132 ? 7.455 -2.543 15.624 1.00 77.50 132 GLY A C 1
ATOM 947 O O . GLY A 1 132 ? 6.921 -3.651 15.609 1.00 77.50 132 GLY A O 1
ATOM 948 N N . GLY A 1 133 ? 6.892 -1.457 15.088 1.00 83.31 133 GLY A N 1
ATOM 949 C CA . GLY A 1 133 ? 5.636 -1.460 14.354 1.00 83.31 133 GLY A CA 1
ATOM 950 C C . GLY A 1 133 ? 5.747 -2.098 12.969 1.00 83.31 133 GLY A C 1
ATOM 951 O O . GLY A 1 133 ? 6.798 -2.585 12.543 1.00 83.31 133 GLY A O 1
ATOM 952 N N . TYR A 1 134 ? 4.627 -2.078 12.252 1.00 83.62 134 TYR A N 1
ATOM 953 C CA . TYR A 1 134 ? 4.507 -2.599 10.896 1.00 83.62 134 TYR A CA 1
ATOM 954 C C . TYR A 1 134 ? 4.154 -1.474 9.930 1.00 83.62 134 TYR A C 1
ATOM 956 O O . TYR A 1 134 ? 3.273 -0.673 10.226 1.00 83.62 134 TYR A O 1
ATOM 964 N N . ILE A 1 135 ? 4.809 -1.447 8.766 1.00 85.56 135 ILE A N 1
ATOM 965 C CA . ILE A 1 135 ? 4.441 -0.547 7.672 1.00 85.56 135 ILE A CA 1
ATOM 966 C C . ILE A 1 135 ? 3.985 -1.387 6.490 1.00 85.56 135 ILE A C 1
ATOM 968 O O . ILE A 1 135 ? 4.753 -2.145 5.883 1.00 85.56 135 ILE A O 1
ATOM 972 N N . ASN A 1 136 ? 2.716 -1.225 6.140 1.00 87.56 136 ASN A N 1
ATOM 973 C CA . ASN A 1 136 ? 2.167 -1.795 4.927 1.00 87.56 136 ASN A CA 1
ATOM 974 C C . ASN A 1 136 ? 2.465 -0.858 3.753 1.00 87.56 136 ASN A C 1
ATOM 976 O O . ASN A 1 136 ? 1.667 0.001 3.406 1.00 87.56 136 ASN A O 1
ATOM 980 N N . ALA A 1 137 ? 3.656 -0.993 3.175 1.00 87.94 137 ALA A N 1
ATOM 981 C CA . ALA A 1 137 ? 4.082 -0.152 2.063 1.00 87.94 137 ALA A CA 1
ATOM 982 C C . ALA A 1 137 ? 3.291 -0.440 0.775 1.00 87.94 137 ALA A C 1
ATOM 984 O O . ALA A 1 137 ? 2.854 -1.570 0.533 1.00 87.94 137 ALA A O 1
ATOM 985 N N . HIS A 1 138 ? 3.183 0.569 -0.087 1.00 88.69 138 HIS A N 1
ATOM 986 C CA . HIS A 1 138 ? 2.630 0.433 -1.420 1.00 88.69 138 HIS A CA 1
ATOM 987 C C . HIS A 1 138 ? 3.477 -0.526 -2.256 1.00 88.69 138 HIS A C 1
ATOM 989 O O . HIS A 1 138 ? 2.914 -1.461 -2.794 1.00 88.69 138 HIS A O 1
ATOM 995 N N . GLY A 1 139 ? 4.802 -0.387 -2.335 1.00 87.44 139 GLY A N 1
ATOM 996 C CA . GLY A 1 139 ? 5.715 -1.422 -2.842 1.00 87.44 139 GLY A CA 1
ATOM 997 C C . GLY A 1 139 ? 5.307 -2.055 -4.179 1.00 87.44 139 GLY A C 1
ATOM 998 O O . GLY A 1 139 ? 4.867 -3.204 -4.226 1.00 87.44 139 GLY A O 1
ATOM 999 N N . THR A 1 140 ? 5.464 -1.324 -5.273 1.00 88.88 140 THR A N 1
ATOM 1000 C CA . THR A 1 140 ? 4.985 -1.709 -6.611 1.00 88.88 140 THR A CA 1
ATOM 1001 C C . THR A 1 140 ? 5.976 -2.557 -7.399 1.00 88.88 140 THR A C 1
ATOM 1003 O O . THR A 1 140 ? 5.735 -2.924 -8.541 1.00 88.88 140 THR A O 1
ATOM 1006 N N . SER A 1 141 ? 7.137 -2.890 -6.823 1.00 89.56 141 SER A N 1
ATOM 1007 C CA . SER A 1 141 ? 8.248 -3.522 -7.559 1.00 89.56 141 SER A CA 1
ATOM 1008 C C . SER A 1 141 ? 8.793 -2.657 -8.700 1.00 89.56 141 SER A C 1
ATOM 1010 O O . SER A 1 141 ? 9.580 -3.127 -9.525 1.00 89.56 141 SER A O 1
ATOM 1012 N N . THR A 1 142 ? 8.430 -1.374 -8.745 1.00 90.56 142 THR A N 1
ATOM 1013 C CA . THR A 1 142 ? 8.986 -0.437 -9.719 1.00 90.56 142 THR A CA 1
ATOM 1014 C C . THR A 1 142 ? 10.239 0.241 -9.143 1.00 90.56 142 THR A C 1
ATOM 1016 O O . THR A 1 142 ? 10.334 0.489 -7.932 1.00 90.56 142 THR A O 1
ATOM 1019 N N . PRO A 1 143 ? 11.251 0.558 -9.974 1.00 89.50 143 PRO A N 1
ATOM 1020 C CA . PRO A 1 143 ? 12.498 1.147 -9.487 1.00 89.50 143 PRO A CA 1
ATOM 1021 C C . PRO A 1 143 ? 12.300 2.466 -8.734 1.00 89.50 143 PRO A C 1
ATOM 1023 O O . PRO A 1 143 ? 12.922 2.667 -7.685 1.00 89.50 143 PRO A O 1
ATOM 1026 N N . TYR A 1 144 ? 11.431 3.332 -9.265 1.00 89.69 144 TYR A N 1
ATOM 1027 C CA . TYR A 1 144 ? 11.173 4.668 -8.740 1.00 89.69 144 TYR A CA 1
ATOM 1028 C C . TYR A 1 144 ? 10.286 4.649 -7.500 1.00 89.69 144 TYR A C 1
ATOM 1030 O O . TYR A 1 144 ? 10.736 5.147 -6.469 1.00 89.69 144 TYR A O 1
ATOM 1038 N N . ASN A 1 145 ? 9.091 4.048 -7.556 1.00 88.44 145 ASN A N 1
ATOM 1039 C CA . ASN A 1 145 ? 8.162 4.056 -6.423 1.00 88.44 145 ASN A CA 1
ATOM 1040 C C . ASN A 1 145 ? 8.832 3.536 -5.150 1.00 88.44 145 ASN A C 1
ATOM 1042 O O . ASN A 1 145 ? 8.921 4.254 -4.165 1.00 88.44 145 ASN A O 1
ATOM 1046 N N . ASP A 1 146 ? 9.405 2.334 -5.199 1.00 90.19 146 ASP A N 1
ATOM 1047 C CA . ASP A 1 146 ? 9.964 1.679 -4.014 1.00 90.19 146 ASP A CA 1
ATOM 1048 C C . ASP A 1 146 ? 11.143 2.471 -3.419 1.00 90.19 146 ASP A C 1
ATOM 1050 O O . ASP A 1 146 ? 11.367 2.481 -2.203 1.00 90.19 146 ASP A O 1
ATOM 1054 N N . LYS A 1 147 ? 11.902 3.173 -4.274 1.00 91.19 147 LYS A N 1
ATOM 1055 C CA . LYS A 1 147 ? 12.982 4.069 -3.845 1.00 91.19 147 LYS A CA 1
ATOM 1056 C C . LYS A 1 147 ? 12.416 5.298 -3.135 1.00 91.19 147 LYS A C 1
ATOM 1058 O O . LYS A 1 147 ? 12.858 5.605 -2.028 1.00 91.19 147 LYS A O 1
ATOM 1063 N N . PHE A 1 148 ? 11.477 6.003 -3.762 1.00 91.56 148 PHE A N 1
ATOM 1064 C CA . PHE A 1 148 ? 10.898 7.235 -3.222 1.00 91.56 148 PHE A CA 1
ATOM 1065 C C . PHE A 1 148 ? 10.052 6.971 -1.975 1.00 91.56 148 PHE A C 1
ATOM 1067 O O . PHE A 1 148 ? 10.159 7.712 -1.003 1.00 91.56 148 PHE A O 1
ATOM 1074 N N . GLU A 1 149 ? 9.340 5.851 -1.935 1.00 91.06 149 GLU A N 1
ATOM 1075 C CA . GLU A 1 149 ? 8.612 5.378 -0.764 1.00 91.06 149 GLU A CA 1
ATOM 1076 C C . GLU A 1 149 ? 9.540 5.092 0.419 1.00 91.06 149 GLU A C 1
ATOM 1078 O O . GLU A 1 149 ? 9.306 5.554 1.536 1.00 91.06 149 GLU A O 1
ATOM 1083 N N . THR A 1 150 ? 10.664 4.411 0.175 1.00 91.06 150 THR A N 1
ATOM 1084 C CA . THR A 1 150 ? 11.663 4.179 1.226 1.00 91.06 150 THR A CA 1
ATOM 1085 C C . THR A 1 150 ? 12.226 5.493 1.773 1.00 91.06 150 THR A C 1
ATOM 1087 O O . THR A 1 150 ? 12.437 5.605 2.982 1.00 91.06 150 THR A O 1
ATOM 1090 N N . MET A 1 151 ? 12.480 6.480 0.908 1.00 92.25 151 MET A N 1
ATOM 1091 C CA . MET A 1 151 ? 12.978 7.795 1.327 1.00 92.25 151 MET A CA 1
ATOM 1092 C C . MET A 1 151 ? 11.933 8.562 2.138 1.00 92.25 151 MET A C 1
ATOM 1094 O O . MET A 1 151 ? 12.271 9.087 3.197 1.00 92.25 151 MET A O 1
ATOM 1098 N N . ALA A 1 152 ? 10.673 8.553 1.700 1.00 92.56 152 ALA A N 1
ATOM 1099 C CA . ALA A 1 152 ? 9.566 9.187 2.403 1.00 92.56 152 ALA A CA 1
ATOM 1100 C C . ALA A 1 152 ? 9.396 8.625 3.822 1.00 92.56 152 ALA A C 1
ATOM 1102 O O . ALA A 1 152 ? 9.391 9.381 4.792 1.00 92.56 152 ALA A O 1
ATOM 1103 N N . ILE A 1 153 ? 9.356 7.296 3.958 1.00 91.94 153 ILE A N 1
ATOM 1104 C CA . ILE A 1 153 ? 9.191 6.641 5.261 1.00 91.94 153 ILE A CA 1
ATOM 1105 C C . ILE A 1 153 ? 10.361 6.972 6.196 1.00 91.94 153 ILE A C 1
ATOM 1107 O O . ILE A 1 153 ? 10.155 7.326 7.355 1.00 91.94 153 ILE A O 1
ATOM 1111 N N . LYS A 1 154 ? 11.603 6.893 5.698 1.00 92.38 154 LYS A N 1
ATOM 1112 C CA . LYS A 1 154 ? 12.794 7.246 6.487 1.00 92.38 154 LYS A CA 1
ATOM 1113 C C . LYS A 1 154 ? 12.801 8.708 6.917 1.00 92.38 154 LYS A C 1
ATOM 1115 O O . LYS A 1 154 ? 13.278 9.011 8.004 1.00 92.38 154 LYS A O 1
ATOM 1120 N N . ARG A 1 155 ? 12.303 9.609 6.069 1.00 92.56 155 ARG A N 1
ATOM 1121 C CA . ARG A 1 155 ? 12.240 11.041 6.364 1.00 92.56 155 ARG A CA 1
ATOM 1122 C C . ARG A 1 155 ? 11.298 11.338 7.527 1.00 92.56 155 ARG A C 1
ATOM 1124 O O . ARG A 1 155 ? 11.615 12.209 8.326 1.00 92.56 155 ARG A O 1
ATOM 1131 N N . VAL A 1 156 ? 10.171 10.632 7.614 1.00 92.25 156 VAL A N 1
ATOM 1132 C CA . VAL A 1 156 ? 9.163 10.868 8.658 1.00 92.25 156 VAL A CA 1
ATOM 1133 C C . VAL A 1 156 ? 9.498 10.131 9.954 1.00 92.25 156 VAL A C 1
ATOM 1135 O O . VAL A 1 156 ? 9.438 10.726 11.024 1.00 92.25 156 VAL A O 1
ATOM 1138 N N . LEU A 1 157 ? 9.883 8.855 9.871 1.00 90.81 157 LEU A N 1
ATOM 1139 C CA . LEU A 1 157 ? 10.115 8.020 11.057 1.00 90.81 157 LEU A CA 1
ATOM 1140 C C . LEU A 1 157 ? 11.554 8.080 11.589 1.00 90.81 157 LEU A C 1
ATOM 1142 O O . LEU A 1 157 ? 11.834 7.608 12.687 1.00 90.81 157 LEU A O 1
ATOM 1146 N N . GLY A 1 158 ? 12.486 8.622 10.808 1.00 90.50 158 GLY A N 1
ATOM 1147 C CA . GLY A 1 158 ? 13.915 8.499 11.069 1.00 90.50 158 GLY A CA 1
ATOM 1148 C C . GLY A 1 158 ? 14.491 7.162 10.591 1.00 90.50 158 GLY A C 1
ATOM 1149 O O . GLY A 1 158 ? 13.794 6.161 10.396 1.00 90.50 158 GLY A O 1
ATOM 1150 N N . GLU A 1 159 ? 15.808 7.144 10.373 1.00 85.62 159 GLU A N 1
ATOM 1151 C CA . GLU A 1 159 ? 16.512 5.981 9.822 1.00 85.62 159 GLU A CA 1
ATOM 1152 C C . GLU A 1 159 ? 16.403 4.731 10.702 1.00 85.62 159 GLU A C 1
ATOM 1154 O O . GLU A 1 159 ? 16.266 3.625 10.172 1.00 85.62 159 GLU A O 1
ATOM 1159 N N . ASP A 1 160 ? 16.484 4.894 12.020 1.00 80.31 160 ASP A N 1
ATOM 1160 C CA . ASP A 1 160 ? 16.578 3.772 12.954 1.00 80.31 160 ASP A CA 1
ATOM 1161 C C . ASP A 1 160 ? 15.246 3.041 13.102 1.00 80.31 160 ASP A C 1
ATOM 1163 O O . ASP A 1 160 ? 15.211 1.814 13.004 1.00 80.31 160 ASP A O 1
ATOM 1167 N N . VAL A 1 161 ? 14.142 3.787 13.211 1.00 78.50 161 VAL A N 1
ATOM 1168 C CA . VAL A 1 161 ? 12.782 3.228 13.228 1.00 78.50 161 VAL A CA 1
ATOM 1169 C C . VAL A 1 161 ? 12.482 2.547 11.890 1.00 78.50 161 VAL A C 1
ATOM 1171 O O . VAL A 1 161 ? 12.079 1.385 11.845 1.00 78.50 161 VAL A O 1
ATOM 1174 N N . ALA A 1 162 ? 12.787 3.211 10.770 1.00 75.81 162 ALA A N 1
ATOM 1175 C CA . ALA A 1 162 ? 12.503 2.682 9.438 1.00 75.81 162 ALA A CA 1
ATOM 1176 C C . ALA A 1 162 ? 13.304 1.411 9.077 1.00 75.81 162 ALA A C 1
ATOM 1178 O O . ALA A 1 162 ? 12.859 0.624 8.239 1.00 75.81 162 ALA A O 1
ATOM 1179 N N . LYS A 1 163 ? 14.492 1.190 9.664 1.00 69.50 163 LYS A N 1
ATOM 1180 C CA . LYS A 1 163 ? 15.328 -0.003 9.406 1.00 69.50 163 LYS A CA 1
ATOM 1181 C C . LYS A 1 163 ? 14.815 -1.267 10.096 1.00 69.50 163 LYS A C 1
ATOM 1183 O O . LYS A 1 163 ? 15.117 -2.362 9.617 1.00 69.50 163 LYS A O 1
ATOM 1188 N N . GLN A 1 164 ? 14.081 -1.141 11.198 1.00 59.81 164 GLN A N 1
ATOM 1189 C CA . GLN A 1 164 ? 13.638 -2.287 11.999 1.00 59.81 164 GLN A CA 1
ATOM 1190 C C . GLN A 1 164 ? 12.486 -3.070 11.335 1.00 59.81 164 GLN A C 1
ATOM 1192 O O . GLN A 1 164 ? 12.306 -4.256 11.597 1.00 59.81 164 GLN A O 1
ATOM 1197 N N . ASP A 1 165 ? 11.810 -2.466 10.357 1.00 58.34 165 ASP A N 1
ATOM 1198 C CA . ASP A 1 165 ? 10.684 -3.033 9.600 1.00 58.34 165 ASP A CA 1
ATOM 1199 C C . ASP A 1 165 ? 11.100 -3.851 8.342 1.00 58.34 165 ASP A C 1
ATOM 1201 O O . ASP A 1 165 ? 10.281 -4.332 7.556 1.00 58.34 165 ASP A O 1
ATOM 1205 N N . LYS A 1 166 ? 12.403 -4.101 8.136 1.00 51.25 166 LYS A N 1
ATOM 1206 C CA . LYS A 1 166 ? 12.937 -4.780 6.928 1.00 51.25 166 LYS A CA 1
ATOM 1207 C C . LYS A 1 166 ? 12.277 -6.124 6.572 1.00 51.25 166 LYS A C 1
ATOM 1209 O O . LYS A 1 166 ? 12.278 -6.494 5.401 1.00 51.25 166 LYS A O 1
ATOM 1214 N N . LYS A 1 167 ? 11.747 -6.875 7.545 1.00 47.19 167 LYS A N 1
ATOM 1215 C CA . LYS A 1 167 ? 11.151 -8.207 7.312 1.00 47.19 167 LYS A CA 1
ATOM 1216 C C . LYS A 1 167 ? 9.689 -8.172 6.849 1.00 47.19 167 LYS A C 1
ATOM 1218 O O . LYS A 1 167 ? 9.250 -9.145 6.235 1.00 47.19 167 LYS A O 1
ATOM 1223 N N . HIS A 1 168 ? 8.942 -7.101 7.120 1.00 48.78 168 HIS A N 1
ATOM 1224 C CA . HIS A 1 168 ? 7.489 -7.098 6.925 1.00 48.78 168 HIS A CA 1
ATOM 1225 C C . HIS A 1 168 ? 7.040 -6.353 5.656 1.00 48.78 168 HIS A C 1
ATOM 1227 O O . HIS A 1 168 ? 6.049 -6.764 5.046 1.00 48.78 168 HIS A O 1
ATOM 1233 N N . ARG A 1 169 ? 7.824 -5.382 5.160 1.00 52.66 169 ARG A N 1
ATOM 1234 C CA . ARG A 1 169 ? 7.522 -4.607 3.932 1.00 52.66 169 ARG A CA 1
ATOM 1235 C C . ARG A 1 169 ? 7.325 -5.426 2.653 1.00 52.66 169 ARG A C 1
ATOM 1237 O O . ARG A 1 169 ? 6.631 -4.989 1.746 1.00 52.66 169 ARG A O 1
ATOM 1244 N N . GLN A 1 170 ? 7.944 -6.603 2.545 1.00 48.69 170 GLN A N 1
ATOM 1245 C CA . GLN A 1 170 ? 8.000 -7.362 1.284 1.00 48.69 170 GLN A CA 1
ATOM 1246 C C . GLN A 1 170 ? 6.957 -8.484 1.159 1.00 48.69 170 GLN A C 1
ATOM 1248 O O . GLN A 1 170 ? 6.786 -9.050 0.080 1.00 48.69 170 GLN A O 1
ATOM 1253 N N . ARG A 1 171 ? 6.290 -8.886 2.250 1.00 47.66 171 ARG A N 1
ATOM 1254 C CA . ARG A 1 171 ? 5.629 -10.206 2.301 1.00 47.66 171 ARG A CA 1
ATOM 1255 C C . ARG A 1 171 ? 4.234 -10.275 1.674 1.00 47.66 171 ARG A C 1
ATOM 1257 O O . ARG A 1 171 ? 3.882 -11.344 1.182 1.00 47.66 171 ARG A O 1
ATOM 1264 N N . ARG A 1 172 ? 3.444 -9.195 1.685 1.00 51.53 172 ARG A N 1
ATOM 1265 C CA . ARG A 1 172 ? 2.047 -9.237 1.203 1.00 51.53 172 ARG A CA 1
ATOM 1266 C C . ARG A 1 172 ? 1.936 -9.176 -0.326 1.00 51.53 172 ARG A C 1
ATOM 1268 O O . ARG A 1 172 ? 1.371 -10.096 -0.909 1.00 51.53 172 ARG A O 1
ATOM 1275 N N . LYS A 1 173 ? 2.551 -8.189 -0.992 1.00 54.22 173 LYS A N 1
ATOM 1276 C CA . LYS A 1 173 ? 2.408 -8.022 -2.456 1.00 54.22 173 LYS A CA 1
ATOM 1277 C C . LYS A 1 173 ? 3.100 -9.082 -3.318 1.00 54.22 173 LYS A C 1
ATOM 1279 O O . LYS A 1 173 ? 2.637 -9.334 -4.427 1.00 54.22 173 LYS A O 1
ATOM 1284 N N . ARG A 1 174 ? 4.106 -9.792 -2.788 1.00 54.16 174 ARG A N 1
ATOM 1285 C CA . ARG A 1 174 ? 4.655 -11.009 -3.426 1.00 54.16 174 ARG A CA 1
ATOM 1286 C C . ARG A 1 174 ? 3.589 -12.081 -3.687 1.00 54.16 174 ARG A C 1
ATOM 1288 O O . ARG A 1 174 ? 3.770 -12.898 -4.574 1.00 54.16 174 ARG A O 1
ATOM 1295 N N . LYS A 1 175 ? 2.505 -12.102 -2.902 1.00 48.88 175 LYS A N 1
ATOM 1296 C CA . LYS A 1 175 ? 1.439 -13.110 -3.010 1.00 48.88 175 LYS A CA 1
ATOM 1297 C C . LYS A 1 175 ? 0.181 -12.617 -3.723 1.00 48.88 175 LYS A C 1
ATOM 1299 O O . LYS A 1 175 ? -0.623 -13.446 -4.127 1.00 48.88 175 LYS A O 1
ATOM 1304 N N . THR A 1 176 ? -0.029 -11.304 -3.827 1.00 49.72 176 THR A N 1
ATOM 1305 C CA . THR A 1 176 ? -1.315 -10.732 -4.273 1.00 49.72 176 THR A CA 1
ATOM 1306 C C . THR A 1 176 ? -1.235 -9.911 -5.555 1.00 49.72 176 THR A C 1
ATOM 1308 O O . THR A 1 176 ? -2.286 -9.488 -6.031 1.00 49.72 176 THR A O 1
ATOM 1311 N N . ASN A 1 177 ? -0.030 -9.681 -6.097 1.00 48.09 177 ASN A N 1
ATOM 1312 C CA . ASN A 1 177 ? 0.238 -8.743 -7.194 1.00 48.09 177 ASN A CA 1
ATOM 1313 C C . ASN A 1 177 ? -0.267 -7.317 -6.898 1.00 48.09 177 ASN A C 1
ATOM 1315 O O . ASN A 1 177 ? -0.770 -7.026 -5.806 1.00 48.09 177 ASN A O 1
ATOM 1319 N N . GLU A 1 178 ? -0.047 -6.389 -7.826 1.00 44.62 178 GLU A N 1
ATOM 1320 C CA . GLU A 1 178 ? -0.471 -5.005 -7.655 1.00 44.62 178 GLU A CA 1
ATOM 1321 C C . GLU A 1 178 ? -1.878 -4.785 -8.198 1.00 44.62 178 GLU A C 1
ATOM 1323 O O . GLU A 1 178 ? -2.171 -5.082 -9.353 1.00 44.62 178 GLU A O 1
ATOM 1328 N N . ARG A 1 179 ? -2.745 -4.240 -7.342 1.00 49.88 179 ARG A N 1
ATOM 1329 C CA . ARG A 1 179 ? -4.091 -3.791 -7.693 1.00 49.88 179 ARG A CA 1
ATOM 1330 C C . ARG A 1 179 ? -4.027 -2.279 -7.851 1.00 49.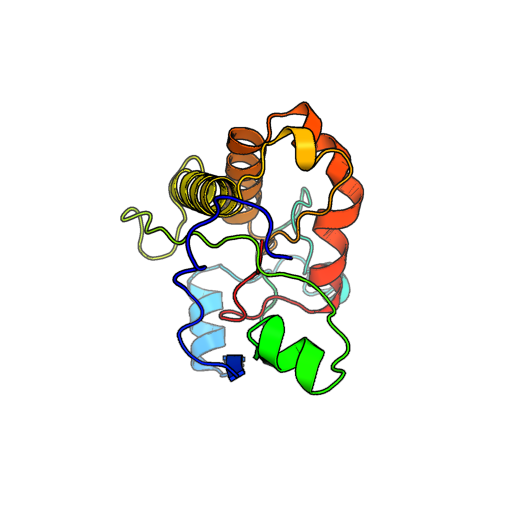88 179 ARG A C 1
ATOM 1332 O O . ARG A 1 179 ? -3.700 -1.596 -6.884 1.00 49.88 179 ARG A O 1
ATOM 1339 N N . ILE A 1 180 ? -4.320 -1.785 -9.050 1.00 37.44 180 ILE A N 1
ATOM 1340 C CA . ILE A 1 180 ? -4.036 -0.401 -9.468 1.00 37.44 180 ILE A CA 1
ATOM 1341 C C . ILE A 1 180 ? -4.715 0.644 -8.559 1.00 37.44 180 ILE A C 1
ATOM 1343 O O . ILE A 1 180 ? -4.124 1.686 -8.314 1.00 37.44 180 ILE A O 1
ATOM 1347 N N . ASN A 1 181 ? -5.887 0.334 -7.988 1.00 34.00 181 ASN A N 1
ATOM 1348 C CA . ASN A 1 181 ? -6.682 1.275 -7.182 1.00 34.00 181 ASN A CA 1
ATOM 1349 C C . ASN A 1 181 ? -7.077 0.759 -5.781 1.00 34.00 181 ASN A C 1
ATOM 1351 O O . ASN A 1 181 ? -7.928 1.351 -5.122 1.00 34.00 181 ASN A O 1
ATOM 1355 N N . ALA A 1 182 ? -6.485 -0.339 -5.290 1.00 27.83 182 ALA A N 1
ATOM 1356 C CA . ALA A 1 182 ? -6.688 -0.735 -3.892 1.00 27.83 182 ALA A CA 1
ATOM 1357 C C . ALA A 1 182 ? -5.741 0.096 -3.015 1.00 27.83 182 ALA A C 1
ATOM 1359 O O . ALA A 1 182 ? -4.590 -0.292 -2.789 1.00 27.83 182 ALA A O 1
ATOM 1360 N N . GLU A 1 183 ? -6.215 1.274 -2.606 1.00 31.66 183 GLU A N 1
ATOM 1361 C CA . GLU A 1 183 ? -5.481 2.230 -1.779 1.00 31.66 183 GLU A CA 1
ATOM 1362 C C . GLU A 1 183 ? -4.793 1.517 -0.612 1.00 31.66 183 GLU A C 1
ATOM 1364 O O . GLU A 1 183 ? -5.387 0.754 0.154 1.00 31.66 183 GLU A O 1
ATOM 1369 N N . THR A 1 184 ? -3.479 1.704 -0.532 1.00 32.75 184 THR A N 1
ATOM 1370 C CA . THR A 1 184 ? -2.677 1.119 0.532 1.00 32.75 184 THR A CA 1
ATOM 1371 C C . THR A 1 184 ? -2.861 1.985 1.769 1.00 32.75 184 THR A C 1
ATOM 1373 O O . THR A 1 184 ? -2.333 3.091 1.829 1.00 32.75 184 THR A O 1
ATOM 1376 N N . LEU A 1 185 ? -3.629 1.482 2.736 1.00 28.91 185 LEU A N 1
ATOM 1377 C CA . LEU A 1 185 ? -3.629 1.995 4.103 1.00 28.91 185 LEU A CA 1
ATOM 1378 C C . LEU A 1 185 ? -2.205 1.822 4.653 1.00 28.91 185 LEU A C 1
ATOM 1380 O O . LEU 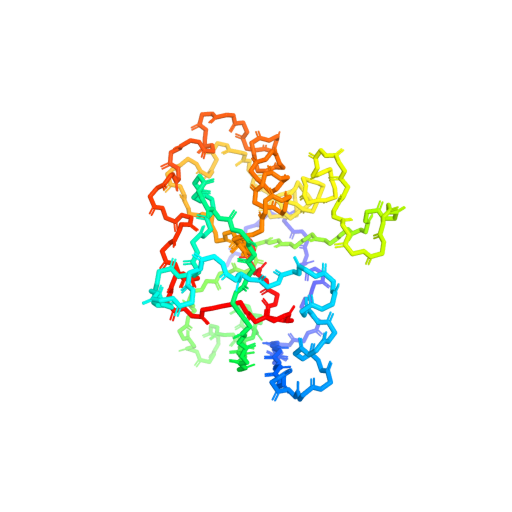A 1 185 ? -1.756 0.681 4.831 1.00 28.91 185 LEU A O 1
ATOM 1384 N N . VAL A 1 186 ? -1.500 2.946 4.814 1.00 28.59 186 VAL A N 1
ATOM 1385 C CA . VAL A 1 186 ? -0.231 3.047 5.551 1.00 28.59 186 VAL A CA 1
ATOM 1386 C C . VAL A 1 186 ? -0.534 3.088 7.036 1.00 28.59 186 VAL A C 1
ATOM 1388 O O . VAL A 1 186 ? -1.427 3.878 7.414 1.00 28.59 186 VAL A O 1
#

Sequence (186 aa):
MWMNGVPPCPIIQADVMIAGGSEAAMTPLCFAGFCSMRAMVTSFNDDPEKASRPFDKDRAGFVMGEGAGVLILETEEHALARGATIYCEVAGYGATCDAHHITAPAPDGNGLARAIGASMKMGGIEAKDMVGGYINAHGTSTPYNDKFETMAIKRVLGEDVAKQDKKHRQRRKRKTNERINAETLV

Foldseek 3Di:
DDPPDQPPAPPDPDQKDKDKDWDDQPDPVSVVVCVVVQQAFDPCPVPVLQQQWFPDPPQRHFDDDTGMDIDMDGDPVSCVVVVHDDPDDQLFWFAFDQVPDPPAHDVQLVRVLRGVLRRCVSNVHALVNLQVHEDQDLRRSHPRRSVNSLRSNCVRNNDVSSVNRVPHNGPPCSPHTHHPPGDGDD

Secondary structure (DSSP, 8-state):
---TTPPP-TT--SSEEEEEEEE---SHHHHHHHHHTT-B--TTTTSGGGS--TT-TT---BPEE-EEEEEEEE-HHHHHHTT----------------S-SSS--TT-HHHHHHHHHHHHHTT--GGGGTT--------S-HHHHHHHHHHHHHHH-HHHHHHTTTTTTTTHHHH-EETT-----

pLDDT: mean 81.46, std 18.42, range [27.83, 96.44]

Mean predicted aligned error: 7.91 Å

Nearest PDB structures (foldseek):
  4f32-assembly1_A  TM=9.754E-01  e=7.457E-15  Burkholderia vietnamiensis G4
  4ddo-assembly1_A-2  TM=9.745E-01  e=8.488E-15  Burkholderia vietnamiensis G4
  2ix4-assembly1_B  TM=9.671E-01  e=8.173E-14  Arabidopsis thaliana
  3e60-assembly1_B  TM=9.690E-01  e=1.896E-13  Bartonella henselae
  6smp-assembly4_K  TM=9.607E-01  e=5.484E-12  Photorhabdus laumondii subsp. laumondii TTO1